Protein 3REF (pdb70)

Radius of gyration: 22.04 Å; Cα contacts (8 Å, |Δi|>4): 721; chains: 2; bounding box: 49×45×65 Å

InterPro domains:
  IPR001806 Small GTPase [PF00071] (22-181)
  IPR001806 Small GTPase [PS51421] (16-214)
  IPR001806 Small GTPase [SM00174] (23-186)
  IPR003578 Small GTPase Rho [PTHR24072] (20-213)
  IPR005225 Small GTP-binding domain [TIGR00231] (19-178)
  IPR027417 P-loop containing nucleoside triphosphate hydrolase [G3DSA:3.40.50.300] (12-214)
  IPR027417 P-loop containing nucleoside triphosphate hydrolase [SSF52540] (20-182)

Solvent-accessible surface area: 17654 Å² total; per-residue (Å²): 63,60,124,63,130,70,62,57,0,0,18,0,0,0,0,0,25,40,88,0,18,14,12,26,0,0,27,3,20,35,136,39,90,28,63,133,81,184,32,88,88,54,51,159,69,62,66,38,77,10,171,37,99,156,72,64,6,11,0,37,0,64,7,5,6,4,60,124,129,78,49,214,106,8,16,143,23,3,68,103,7,22,0,0,0,0,0,0,1,0,63,59,73,90,0,19,74,37,0,49,96,53,1,34,57,24,4,126,141,115,21,97,126,12,99,20,0,0,0,0,2,66,0,21,84,11,118,59,86,62,96,16,0,63,119,132,52,0,64,79,13,14,151,153,39,58,14,48,19,20,6,27,0,0,11,46,0,56,25,19,16,90,96,0,0,51,72,0,1,49,27,42,24,82,86,164,131,115,126,254,81,127,123,63,136,66,68,72,0,2,29,0,0,0,0,3,25,62,89,2,18,14,16,34,0,0,4,2,20,28,128,43,103,41,64,149,68,193,71,43,53,24,51,149,76,47,69,40,74,14,168,60,95,157,69,63,0,14,0,54,0,65,6,5,12,44,123,106,96,61,49,198,90,16,41,136,14,2,62,122,5,32,0,0,0,0,0,0,1,0,69,68,77,92,1,21,75,38,0,50,104,86,6,30,56,28,5,124,139,104,20,102,123,11,92,19,0,0,0,0,3,67,0,25,81,12,105,72,88,79,91,21,0,62,99,141,53,0,63,86,15,15,146,165,42,60,14,60,23,16,3,22,0,0,11,66,0,50,21,21,14,86,74,0,0,50,75,0,0,58,32,45,64

Structure (mmCIF, N/CA/C/O backbone):
data_3REF
#
_entry.id   3REF
#
_cell.length_a   50.300
_cell.length_b   54.476
_cell.length_c   132.285
_cell.angle_alpha   90.00
_cell.angle_beta   90.00
_cell.angle_gamma   90.00
#
_symmetry.space_group_name_H-M   'P 21 21 21'
#
loop_
_entity.id
_entity.type
_entity.pdbx_description
1 polymer 'Rho-like small GTPase'
2 non-polymer "GUANOSINE-5'-DIPHOSPHATE"
3 non-polymer 'MAGNESIUM ION'
4 non-polymer 'SULFATE ION'
5 water water
#
loop_
_atom_site.group_PDB
_atom_site.id
_atom_site.type_symbol
_atom_site.label_atom_id
_atom_site.label_alt_id
_atom_site.label_comp_id
_atom_site.label_asym_id
_atom_site.label_entity_id
_atom_site.label_seq_id
_atom_site.pdbx_PDB_ins_code
_atom_site.Cartn_x
_atom_site.Cartn_y
_atom_site.Cartn_z
_atom_site.occupancy
_atom_site.B_iso_or_equiv
_atom_site.auth_seq_id
_atom_site.auth_comp_id
_atom_site.auth_asym_id
_atom_site.auth_atom_id
_atom_site.pdbx_PDB_model_num
ATOM 1 N N . GLY A 1 15 ? 3.092 8.496 -40.076 1.00 69.81 12 GLY B N 1
ATOM 2 C CA . GLY A 1 15 ? 3.538 7.122 -40.242 1.00 74.45 12 GLY B CA 1
ATOM 3 C C . GLY A 1 15 ? 3.165 6.547 -41.596 1.00 79.44 12 GLY B C 1
ATOM 4 O O . GLY A 1 15 ? 3.854 6.791 -42.591 1.00 83.18 12 GLY B O 1
ATOM 5 N N . LYS A 1 16 ? 2.076 5.780 -41.632 1.00 74.47 13 LYS B N 1
ATOM 6 C CA . LYS A 1 16 ? 1.580 5.171 -42.871 1.00 72.18 13 LYS B CA 1
ATOM 7 C C . LYS A 1 16 ? 0.269 4.405 -42.634 1.00 66.19 13 LYS B C 1
ATOM 8 O O . LYS A 1 16 ? -0.084 4.098 -41.494 1.00 57.27 13 LYS B O 1
ATOM 14 N N . ILE A 1 17 ? -0.453 4.114 -43.712 1.00 69.76 14 ILE B N 1
ATOM 15 C CA . ILE A 1 17 ? -1.718 3.383 -43.622 1.00 72.58 14 ILE B CA 1
ATOM 16 C C . ILE A 1 17 ? -1.631 2.086 -44.419 1.00 73.27 14 ILE B C 1
ATOM 17 O O . ILE A 1 17 ? -1.231 2.087 -45.579 1.00 72.74 14 ILE B O 1
ATOM 22 N N . GLU A 1 18 ? -2.007 0.980 -43.792 1.00 73.65 15 GLU B N 1
ATOM 23 C CA . GLU A 1 18 ? -1.891 -0.323 -44.428 1.00 71.17 15 GLU B CA 1
ATOM 24 C C . GLU A 1 18 ? -3.166 -1.127 -44.218 1.00 76.12 15 GLU B C 1
ATOM 25 O O . GLU A 1 18 ? -3.586 -1.359 -43.084 1.00 70.18 15 GLU B O 1
ATOM 31 N N . ASN A 1 19 ? -3.771 -1.555 -45.320 1.00 89.49 16 ASN B N 1
ATOM 32 C CA . ASN A 1 19 ? -5.145 -2.039 -45.288 1.00 99.92 16 ASN B CA 1
ATOM 33 C C . ASN A 1 19 ? -6.035 -0.894 -44.820 1.00 96.76 16 ASN B C 1
ATOM 34 O O . ASN A 1 19 ? -6.226 0.097 -45.530 1.00 94.22 16 ASN B O 1
ATOM 39 N N . GLY A 1 20 ? -6.565 -1.032 -43.610 1.00 93.97 17 GLY B N 1
ATOM 40 C CA . GLY A 1 20 ? -7.304 0.042 -42.980 1.00 92.82 17 GLY B CA 1
ATOM 41 C C . GLY A 1 20 ? -6.624 0.464 -41.692 1.00 86.83 17 GLY B C 1
ATOM 42 O O . GLY A 1 20 ? -7.134 1.313 -40.958 1.00 86.45 17 GLY B O 1
ATOM 43 N N . LYS A 1 21 ? -5.459 -0.122 -41.422 1.00 74.29 18 LYS B N 1
ATOM 44 C CA . LYS A 1 21 ? -4.782 0.089 -40.149 1.00 64.43 18 LYS B CA 1
ATOM 45 C C . LYS A 1 21 ? -3.623 1.094 -40.217 1.00 53.89 18 LYS B C 1
ATOM 46 O O . LYS A 1 21 ? -2.903 1.189 -41.214 1.00 46.38 18 LYS B O 1
ATOM 52 N N . LYS A 1 22 ? -3.459 1.848 -39.136 1.00 45.60 19 LYS B N 1
ATOM 53 C CA . LYS A 1 22 ? -2.294 2.694 -38.960 1.00 41.05 19 LYS B CA 1
ATOM 54 C C . LYS A 1 22 ? -1.076 1.783 -38.790 1.00 39.01 19 LYS B C 1
ATOM 55 O O . LYS A 1 22 ? -1.150 0.782 -38.081 1.00 37.07 19 LYS B O 1
ATOM 61 N N . ALA A 1 23 ? 0.028 2.120 -39.455 1.00 34.69 20 ALA B N 1
ATOM 62 C CA . ALA A 1 23 ? 1.212 1.260 -39.485 1.00 28.67 20 ALA B CA 1
ATOM 63 C C . ALA A 1 23 ? 2.468 2.101 -39.260 1.00 27.92 20 ALA B C 1
ATOM 64 O O . ALA A 1 23 ? 2.493 3.289 -39.590 1.00 31.55 20 ALA B O 1
ATOM 66 N N . LEU A 1 24 ? 3.510 1.492 -38.711 1.00 29.00 21 LEU B N 1
ATOM 67 C CA . LEU A 1 24 ? 4.790 2.185 -38.576 1.00 24.34 21 LEU B CA 1
ATOM 68 C C . LEU A 1 24 ? 5.945 1.184 -38.572 1.00 26.55 21 LEU B C 1
ATOM 69 O O . LEU A 1 24 ? 5.771 0.034 -38.168 1.00 28.12 21 LEU B O 1
ATOM 74 N N . LYS A 1 25 ? 7.106 1.633 -39.043 1.00 21.45 22 LYS B N 1
ATOM 75 C CA . LYS A 1 25 ? 8.316 0.820 -39.064 1.00 18.27 22 LYS B CA 1
ATOM 76 C C . LYS A 1 25 ? 9.216 1.220 -37.921 1.00 22.02 22 LYS B C 1
ATOM 77 O O . LYS A 1 25 ? 9.563 2.398 -37.763 1.00 22.85 22 LYS B O 1
ATOM 83 N N . ILE A 1 26 ? 9.607 0.225 -37.133 1.00 20.62 23 ILE B N 1
ATOM 84 C CA . ILE A 1 26 ? 10.440 0.421 -35.961 1.00 17.08 23 ILE B CA 1
ATOM 85 C C . ILE A 1 26 ? 11.688 -0.434 -36.101 1.00 20.38 23 ILE B C 1
ATOM 86 O O . ILE A 1 26 ? 11.602 -1.658 -36.311 1.00 17.41 23 ILE B O 1
ATOM 91 N N . VAL A 1 27 ? 12.840 0.211 -36.001 1.00 16.11 24 VAL B N 1
ATOM 92 C CA . VAL A 1 27 ? 14.111 -0.489 -36.141 1.00 15.49 24 VAL B CA 1
ATOM 93 C C . VAL A 1 27 ? 14.805 -0.497 -34.797 1.00 20.85 24 VAL B C 1
ATOM 94 O O . VAL A 1 27 ? 14.747 0.484 -34.060 1.00 20.17 24 VAL B O 1
ATOM 98 N N . VAL A 1 28 ? 15.466 -1.601 -34.465 1.00 18.35 25 VAL B N 1
ATOM 99 C CA . VAL A 1 28 ? 16.073 -1.742 -33.145 1.00 15.02 25 VAL B CA 1
ATOM 100 C C . VAL A 1 28 ? 17.579 -1.789 -33.357 1.00 14.43 25 VAL B C 1
ATOM 101 O O . VAL A 1 28 ? 18.043 -2.639 -34.096 1.00 15.52 25 VAL B O 1
ATOM 105 N N . VAL A 1 29 ? 18.325 -0.881 -32.724 1.00 14.64 26 VAL B N 1
ATOM 106 C CA . VAL A 1 29 ? 19.790 -0.841 -32.844 1.00 12.40 26 VAL B CA 1
ATOM 107 C C . VAL A 1 29 ? 20.492 -0.762 -31.484 1.00 16.75 26 VAL B C 1
ATOM 108 O O . VAL A 1 29 ? 19.862 -0.487 -30.448 1.00 18.50 26 VAL B O 1
ATOM 112 N N . GLY A 1 30 ? 21.795 -1.005 -31.500 1.00 15.01 27 GLY B N 1
ATOM 113 C CA . GLY A 1 30 ? 22.601 -1.029 -30.288 1.00 13.96 27 GLY B CA 1
ATOM 114 C C . GLY A 1 30 ? 23.636 -2.148 -30.352 1.00 15.16 27 GLY B C 1
ATOM 115 O O . GLY A 1 30 ? 23.576 -2.993 -31.246 1.00 15.39 27 GLY B O 1
ATOM 116 N N . ASP A 1 31 ? 24.569 -2.146 -29.401 1.00 13.76 28 ASP B N 1
ATOM 117 C CA . ASP A 1 31 ? 25.712 -3.065 -29.398 1.00 12.88 28 ASP B CA 1
ATOM 118 C C . ASP A 1 31 ? 25.220 -4.508 -29.392 1.00 19.39 28 ASP B C 1
ATOM 119 O O . ASP A 1 31 ? 24.115 -4.783 -28.948 1.00 15.15 28 ASP B O 1
ATOM 124 N N . GLY A 1 32 ? 26.058 -5.435 -29.841 1.00 19.01 29 GLY B N 1
ATOM 125 C CA . GLY A 1 32 ? 25.728 -6.843 -29.718 1.00 22.78 29 GLY B CA 1
ATOM 126 C C . GLY A 1 32 ? 25.537 -7.224 -28.258 1.00 21.28 29 GLY B C 1
ATOM 127 O O . GLY A 1 32 ? 26.186 -6.690 -27.353 1.00 18.61 29 GLY B O 1
ATOM 128 N N . ALA A 1 33 ? 24.614 -8.136 -28.026 1.00 18.35 30 ALA B N 1
ATOM 129 C CA . ALA A 1 33 ? 24.382 -8.695 -26.699 1.00 17.44 30 ALA B CA 1
ATOM 130 C C . ALA A 1 33 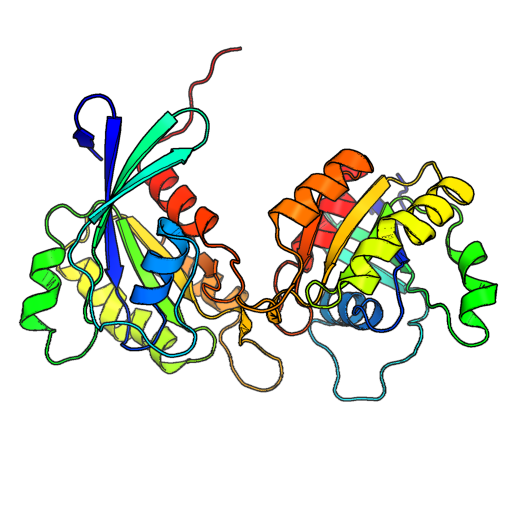? 23.678 -7.764 -25.704 1.00 20.16 30 ALA B C 1
ATOM 131 O O . ALA A 1 33 ? 23.663 -8.060 -24.504 1.00 20.41 30 ALA B O 1
ATOM 133 N N . VAL A 1 34 ? 23.101 -6.654 -26.166 1.00 15.98 31 VAL B N 1
ATOM 134 C CA . VAL A 1 34 ? 22.358 -5.789 -25.223 1.00 15.41 31 VAL B CA 1
ATOM 135 C C . VAL A 1 34 ? 20.923 -6.268 -25.010 1.00 15.23 31 VAL B C 1
ATOM 136 O O . VAL A 1 34 ? 20.272 -5.896 -24.018 1.00 18.09 31 VAL B O 1
ATOM 140 N N . GLY A 1 35 ? 20.433 -7.092 -25.929 1.00 15.44 32 GLY B N 1
ATOM 141 C CA . GLY A 1 35 ? 19.137 -7.747 -25.760 1.00 16.06 32 GLY B CA 1
ATOM 142 C C . GLY A 1 35 ? 18.090 -7.360 -26.809 1.00 17.19 32 GLY B C 1
ATOM 143 O O . GLY A 1 35 ? 16.883 -7.490 -26.555 1.00 15.12 32 GLY B O 1
ATOM 144 N N . LYS A 1 36 ? 18.549 -6.901 -27.981 1.00 16.41 33 LYS B N 1
ATOM 145 C CA . LYS A 1 36 ? 17.647 -6.434 -29.060 1.00 16.94 33 LYS B CA 1
ATOM 146 C C . LYS A 1 36 ? 16.746 -7.551 -29.573 1.00 19.94 33 LYS B C 1
ATOM 147 O O . LYS A 1 36 ? 15.530 -7.383 -29.703 1.00 14.69 33 LYS B O 1
ATOM 153 N N . THR A 1 37 ? 17.340 -8.706 -29.860 1.00 15.40 34 THR B N 1
ATOM 154 C CA . THR A 1 37 ? 16.546 -9.801 -30.400 1.00 14.71 34 THR B CA 1
ATOM 155 C C . THR A 1 37 ? 15.547 -10.288 -29.352 1.00 19.86 34 THR B C 1
ATOM 156 O O . THR A 1 37 ? 14.393 -10.550 -29.671 1.00 16.36 34 THR B O 1
ATOM 160 N N . CYS A 1 38 ? 15.982 -10.385 -28.098 1.00 13.15 35 CYS B N 1
ATOM 161 C CA . CYS A 1 38 ? 15.067 -10.832 -27.045 1.00 13.75 35 CYS B CA 1
ATOM 162 C C . CYS A 1 38 ? 13.923 -9.842 -26.792 1.00 15.79 35 CYS B C 1
ATOM 163 O O . CYS A 1 38 ? 12.805 -10.253 -26.473 1.00 17.57 35 CYS B O 1
ATOM 166 N N . LEU A 1 39 ? 14.207 -8.546 -26.918 1.00 15.55 36 LEU B N 1
ATOM 167 C CA . LEU A 1 39 ? 13.166 -7.533 -26.765 1.00 16.54 36 LEU B CA 1
ATOM 168 C C . LEU A 1 39 ? 12.056 -7.808 -27.771 1.00 19.39 36 LEU B C 1
ATOM 169 O O . LEU A 1 39 ? 10.889 -7.787 -27.422 1.00 16.92 36 LEU B O 1
ATOM 174 N N . LEU A 1 40 ? 12.425 -8.069 -29.021 1.00 17.71 37 LEU B N 1
ATOM 175 C CA . LEU A 1 40 ? 11.419 -8.273 -30.068 1.00 18.43 37 LEU B CA 1
ATOM 176 C C . LEU A 1 40 ? 10.668 -9.577 -29.843 1.00 17.66 37 LEU B C 1
ATOM 177 O O . LEU A 1 40 ? 9.444 -9.653 -30.028 1.00 18.24 37 LEU B O 1
ATOM 182 N N . LEU A 1 41 ? 11.404 -10.614 -29.462 1.00 21.41 38 LEU B N 1
ATOM 183 C CA . LEU A 1 41 ? 10.774 -11.924 -29.209 1.00 22.44 38 LEU B CA 1
ATOM 184 C C . LEU A 1 41 ? 9.839 -11.888 -27.991 1.00 20.19 38 LEU B C 1
ATOM 185 O O . LEU A 1 41 ? 8.695 -12.375 -28.056 1.00 21.55 38 LEU B O 1
ATOM 190 N N . ALA A 1 42 ? 10.302 -11.288 -26.885 1.00 15.28 39 ALA B N 1
ATOM 191 C CA . ALA A 1 42 ? 9.478 -11.243 -25.672 1.00 19.38 39 ALA B CA 1
ATOM 192 C C . ALA A 1 42 ? 8.224 -10.410 -25.905 1.00 25.06 39 ALA B C 1
ATOM 193 O O . ALA A 1 42 ? 7.129 -10.776 -25.464 1.00 24.16 39 ALA B O 1
ATOM 195 N N . PHE A 1 43 ? 8.383 -9.288 -26.595 1.00 21.34 40 PHE B N 1
ATOM 196 C CA . PHE A 1 43 ? 7.247 -8.410 -26.852 1.00 23.96 40 PHE B CA 1
ATOM 197 C C . PHE A 1 43 ? 6.204 -9.074 -27.730 1.00 26.51 40 PHE B C 1
ATOM 198 O O . PHE A 1 43 ? 4.995 -9.021 -27.454 1.00 31.01 40 PHE B O 1
ATOM 206 N N . SER A 1 44 ? 6.667 -9.703 -28.800 1.00 25.47 41 SER B N 1
ATOM 207 C CA . SER A 1 44 ? 5.753 -10.161 -29.827 1.00 29.83 41 SER B CA 1
ATOM 208 C C . SER A 1 44 ? 5.188 -11.516 -29.481 1.00 35.93 41 SER B C 1
ATOM 209 O O . SER A 1 44 ? 4.004 -11.765 -29.681 1.00 37.66 41 SER B O 1
ATOM 212 N N . LYS A 1 45 ? 6.029 -12.379 -28.931 1.00 37.15 42 LYS B N 1
ATOM 213 C CA . LYS A 1 45 ? 5.674 -13.784 -28.714 1.00 42.09 42 LYS B CA 1
ATOM 214 C C . LYS A 1 45 ? 5.503 -14.162 -27.223 1.00 41.01 42 LYS B C 1
ATOM 215 O O . LYS A 1 45 ? 4.884 -15.179 -26.893 1.00 40.05 42 LYS B O 1
ATOM 221 N N . GLY A 1 46 ? 6.045 -13.336 -26.330 1.00 37.21 43 GLY B N 1
ATOM 222 C CA . GLY A 1 46 ? 5.774 -13.452 -24.906 1.00 39.96 43 GLY B CA 1
ATOM 223 C C . GLY A 1 46 ? 6.564 -14.489 -24.123 1.00 50.41 43 GLY B C 1
ATOM 224 O O . GLY A 1 46 ? 6.169 -14.871 -23.015 1.00 57.90 43 GLY B O 1
ATOM 225 N N . GLU A 1 47 ? 7.674 -14.948 -24.687 1.00 46.18 44 GLU B N 1
ATOM 226 C CA . GLU A 1 47 ? 8.524 -15.926 -24.022 1.00 54.61 44 GLU B CA 1
ATOM 227 C C . GLU A 1 47 ? 9.874 -15.930 -24.719 1.00 51.96 44 GLU B C 1
ATOM 228 O O . GLU A 1 47 ? 9.948 -15.646 -25.914 1.00 50.01 44 GLU B O 1
ATOM 234 N N . ILE A 1 48 ? 10.938 -16.245 -23.986 1.00 45.53 45 ILE B N 1
ATOM 235 C CA . ILE A 1 48 ? 12.255 -16.365 -24.614 1.00 48.86 45 ILE B CA 1
ATOM 236 C C . ILE A 1 48 ? 12.996 -17.624 -24.150 1.00 48.75 45 ILE B C 1
ATOM 237 O O . ILE A 1 48 ? 12.772 -18.098 -23.034 1.00 43.57 45 ILE B O 1
ATOM 242 N N . PRO A 1 49 ? 13.887 -18.172 -25.005 1.00 53.48 46 PRO B N 1
ATOM 243 C CA . PRO A 1 49 ? 14.626 -19.385 -24.621 1.00 55.46 46 PRO B CA 1
ATOM 244 C C . PRO A 1 49 ? 15.604 -19.064 -23.520 1.00 57.25 46 PRO B C 1
ATOM 245 O O . PRO A 1 49 ? 16.168 -17.962 -23.484 1.00 45.18 46 PRO B O 1
ATOM 249 N N . THR A 1 50 ? 15.820 -20.034 -22.646 1.00 66.59 47 THR B N 1
ATOM 250 C CA . THR A 1 50 ? 16.592 -19.819 -21.430 1.00 68.51 47 THR B CA 1
ATOM 251 C C . THR A 1 50 ? 17.998 -19.245 -21.673 1.00 60.80 47 THR B C 1
ATOM 252 O O . THR A 1 50 ? 18.502 -18.464 -20.848 1.00 61.36 47 THR B O 1
ATOM 256 N N . ALA A 1 51 ? 18.623 -19.597 -22.800 1.00 35.23 48 ALA B N 1
ATOM 257 C CA . ALA A 1 51 ? 20.027 -19.246 -22.963 1.00 28.59 48 ALA B CA 1
ATOM 258 C C . ALA A 1 51 ? 20.270 -18.167 -23.996 1.00 26.28 48 ALA B C 1
ATOM 259 O O . ALA A 1 51 ? 20.616 -17.048 -23.640 1.00 26.41 48 ALA B O 1
ATOM 261 N N . TYR A 1 52 ? 20.081 -18.494 -25.270 1.00 21.07 49 TYR B N 1
ATOM 262 C CA . TYR A 1 52 ? 20.451 -17.577 -26.353 1.00 23.40 49 TYR B CA 1
ATOM 263 C C . TYR A 1 52 ? 19.436 -17.628 -27.501 1.00 24.30 49 TYR B C 1
ATOM 264 O O . TYR A 1 52 ? 18.639 -18.560 -27.586 1.00 20.38 49 TYR B O 1
ATOM 273 N N . VAL A 1 53 ? 19.494 -16.636 -28.385 1.00 20.59 50 VAL B N 1
ATOM 274 C CA . VAL A 1 53 ? 18.627 -16.605 -29.569 1.00 21.16 50 VAL B CA 1
ATOM 275 C C . VAL A 1 53 ? 19.442 -16.370 -30.841 1.00 22.98 50 VAL B C 1
ATOM 276 O O . VAL A 1 53 ? 20.630 -16.002 -30.770 1.00 20.24 50 VAL B O 1
ATOM 280 N N . PRO A 1 54 ? 18.818 -16.568 -32.023 1.00 23.11 51 PRO B N 1
ATOM 281 C CA . PRO A 1 54 ? 19.555 -16.237 -33.246 1.00 26.25 51 PRO B CA 1
ATOM 282 C C . PRO A 1 54 ? 20.063 -14.798 -33.238 1.00 23.03 51 PRO B C 1
ATOM 283 O O . PRO A 1 54 ? 19.526 -13.939 -32.539 1.00 22.23 51 PRO B O 1
ATOM 287 N N . THR A 1 55 ? 21.092 -14.530 -34.028 1.00 19.08 52 THR B N 1
ATOM 288 C CA . THR A 1 55 ? 21.661 -13.193 -34.081 1.00 21.74 52 THR B CA 1
ATOM 289 C C . THR A 1 55 ? 20.678 -12.108 -34.538 1.00 24.41 52 THR B C 1
ATOM 290 O O . THR A 1 55 ? 20.547 -11.092 -33.900 1.00 18.59 52 THR B O 1
ATOM 294 N N . VAL A 1 56 ? 19.984 -12.311 -35.649 1.00 20.54 53 VAL B N 1
ATOM 295 C CA . VAL A 1 56 ? 19.077 -11.257 -36.127 1.00 23.20 53 VAL B CA 1
ATOM 296 C C . VAL A 1 56 ? 17.840 -11.850 -36.792 1.00 23.74 53 VAL B C 1
ATOM 297 O O . VAL A 1 56 ? 17.960 -12.765 -37.594 1.00 28.51 53 VAL B O 1
ATOM 301 N N . PHE A 1 57 ? 16.657 -11.365 -36.426 1.00 19.09 54 PHE B N 1
ATOM 302 C CA . PHE A 1 57 ? 15.432 -11.825 -37.072 1.00 25.87 54 PHE B CA 1
ATOM 303 C C . PHE A 1 57 ? 15.186 -11.027 -38.357 1.00 23.03 54 PHE B C 1
ATOM 304 O O . PHE A 1 57 ? 15.555 -9.851 -38.443 1.00 19.31 54 PHE B O 1
ATOM 312 N N . GLU A 1 58 ? 14.538 -11.648 -39.339 1.00 25.64 55 GLU B N 1
ATOM 313 C CA . GLU A 1 58 ? 14.011 -10.907 -40.490 1.00 25.05 55 GLU B CA 1
ATOM 314 C C . GLU A 1 58 ? 12.931 -9.986 -39.985 1.00 22.98 55 GLU B C 1
ATOM 315 O O . GLU A 1 58 ? 12.246 -10.309 -38.996 1.00 23.37 55 GLU B O 1
ATOM 321 N N . ASN A 1 59 ? 12.739 -8.857 -40.655 1.00 24.56 56 ASN B N 1
ATOM 322 C CA . ASN A 1 59 ? 11.643 -7.977 -40.273 1.00 22.54 56 ASN B CA 1
ATOM 323 C C . ASN A 1 59 ? 10.319 -8.736 -40.317 1.00 24.47 56 ASN B C 1
ATOM 324 O O . ASN A 1 59 ? 10.109 -9.599 -41.174 1.00 23.61 56 ASN B O 1
ATOM 329 N N . PHE A 1 60 ? 9.436 -8.428 -39.374 1.00 22.87 57 PHE B N 1
ATOM 330 C CA . PHE A 1 60 ? 8.140 -9.092 -39.309 1.00 30.72 57 PHE B CA 1
ATOM 331 C C . PHE A 1 60 ? 7.088 -8.114 -38.800 1.00 32.20 57 PHE B C 1
ATOM 332 O O . PHE A 1 60 ? 7.412 -7.075 -38.213 1.00 26.96 57 PHE B O 1
ATOM 340 N N . SER A 1 61 ? 5.829 -8.448 -39.034 1.00 26.38 58 SER B N 1
ATOM 341 C CA . SER A 1 61 ? 4.716 -7.607 -38.609 1.00 33.07 58 SER B CA 1
ATOM 342 C C . SER A 1 61 ? 4.085 -8.101 -37.321 1.00 36.94 58 SER B C 1
ATOM 343 O O . SER A 1 61 ? 3.911 -9.307 -37.118 1.00 36.79 58 SER B O 1
ATOM 346 N N . HIS A 1 62 ? 3.705 -7.150 -36.478 1.00 30.83 59 HIS B N 1
ATOM 347 C CA . HIS A 1 62 ? 3.009 -7.442 -35.241 1.00 30.98 59 HIS B CA 1
ATOM 348 C C . HIS A 1 62 ? 1.830 -6.485 -35.069 1.00 32.77 59 HIS B C 1
ATOM 349 O O . HIS A 1 62 ? 2.016 -5.269 -35.076 1.00 31.97 59 HIS B O 1
ATOM 356 N N . VAL A 1 63 ? 0.625 -7.036 -34.924 1.00 30.82 60 VAL B N 1
ATOM 357 C CA . VAL A 1 63 ? -0.573 -6.229 -34.718 1.00 36.20 60 VAL B CA 1
ATOM 358 C C . VAL A 1 63 ? -0.719 -5.930 -33.237 1.00 41.52 60 VAL B C 1
ATOM 359 O O . VAL A 1 63 ? -0.840 -6.841 -32.416 1.00 39.80 60 VAL B O 1
ATOM 363 N N . MET A 1 64 ? -0.703 -4.651 -32.890 1.00 37.21 61 MET B N 1
ATOM 364 C CA . MET A 1 64 ? -0.820 -4.258 -31.497 1.00 38.44 61 MET B CA 1
ATOM 365 C C . MET A 1 64 ? -2.164 -3.592 -31.241 1.00 39.20 61 MET B C 1
ATOM 366 O O . MET A 1 64 ? -2.532 -2.663 -31.945 1.00 39.69 61 MET B O 1
ATOM 371 N N . LYS A 1 65 ? -2.915 -4.109 -30.270 1.00 40.82 62 LYS B N 1
ATOM 372 C CA . LYS A 1 65 ? -4.175 -3.486 -29.858 1.00 47.22 62 LYS B CA 1
ATOM 373 C C . LYS A 1 65 ? -3.837 -2.508 -28.758 1.00 44.00 62 LYS B C 1
ATOM 374 O O . LYS A 1 65 ? -3.303 -2.893 -27.711 1.00 43.39 62 LYS B O 1
ATOM 380 N N . TYR A 1 66 ? -4.116 -1.236 -29.005 1.00 42.02 63 TYR B N 1
ATOM 381 C CA . TYR A 1 66 ? -3.665 -0.186 -28.103 1.00 41.07 63 TYR B CA 1
ATOM 382 C C . TYR A 1 66 ? -4.649 0.978 -28.089 1.00 47.50 63 TYR B C 1
ATOM 383 O O . TYR A 1 66 ? -5.078 1.466 -29.142 1.00 43.10 63 TYR B O 1
ATOM 392 N N . LYS A 1 67 ? -5.005 1.412 -26.882 1.00 50.86 64 LYS B N 1
ATOM 393 C CA . LYS A 1 67 ? -6.053 2.398 -26.725 1.00 57.55 64 LYS B CA 1
ATOM 394 C C . LYS A 1 67 ? -7.305 1.773 -27.327 1.00 62.31 64 LYS B C 1
ATOM 395 O O . LYS A 1 67 ? -7.809 0.775 -26.799 1.00 72.70 64 LYS B O 1
ATOM 401 N N . ASN A 1 68 ? -7.809 2.302 -28.432 1.00 51.75 65 ASN B N 1
ATOM 402 C CA . ASN A 1 68 ? -8.976 1.652 -29.011 1.00 66.85 65 ASN B CA 1
ATOM 403 C C . ASN A 1 68 ? -8.798 1.375 -30.479 1.00 68.50 65 ASN B C 1
ATOM 404 O O . ASN A 1 68 ? -9.726 1.536 -31.269 1.00 69.73 65 ASN B O 1
ATOM 409 N N . GLU A 1 69 ? -7.600 0.931 -30.834 1.00 62.03 66 GLU B N 1
ATOM 410 C CA . GLU A 1 69 ? -7.224 0.847 -32.230 1.00 63.13 66 GLU B CA 1
ATOM 411 C C . GLU A 1 69 ? -6.166 -0.230 -32.462 1.00 55.67 66 GLU B C 1
ATOM 412 O O . GLU A 1 69 ? -5.432 -0.604 -31.549 1.00 52.99 66 GLU B O 1
ATOM 418 N N . GLU A 1 70 ? -6.104 -0.735 -33.687 1.00 52.09 67 GLU B N 1
ATOM 419 C CA . GLU A 1 70 ? -5.086 -1.704 -34.048 1.00 48.59 67 GLU B CA 1
ATOM 420 C C . GLU A 1 70 ? -3.999 -1.026 -34.856 1.00 40.24 67 GLU B C 1
ATOM 421 O O . GLU A 1 70 ? -4.283 -0.324 -35.824 1.00 49.40 67 GLU B O 1
ATOM 427 N N . PHE A 1 71 ? -2.756 -1.234 -34.442 1.00 35.79 68 PHE B N 1
ATOM 428 C CA . PHE A 1 71 ? -1.598 -0.695 -35.153 1.00 37.99 68 PHE B CA 1
ATOM 429 C C . PHE A 1 71 ? -0.779 -1.842 -35.726 1.00 36.87 68 PHE B C 1
ATOM 430 O O . PHE A 1 71 ? -0.541 -2.834 -35.051 1.00 36.79 68 PHE B O 1
ATOM 438 N N . ILE A 1 72 ? -0.359 -1.712 -36.979 1.00 33.41 69 ILE B N 1
ATOM 439 C CA . ILE A 1 72 ? 0.561 -2.679 -37.547 1.00 32.96 69 ILE B CA 1
ATOM 440 C C . ILE A 1 72 ? 1.982 -2.183 -37.318 1.00 27.90 69 ILE B C 1
ATOM 441 O O . ILE A 1 72 ? 2.382 -1.157 -37.860 1.00 27.46 69 ILE B O 1
ATOM 446 N N . LEU A 1 73 ? 2.736 -2.900 -36.491 1.00 27.31 70 LEU B N 1
ATOM 447 C CA . LEU A 1 73 ? 4.134 -2.573 -36.248 1.00 27.81 70 LEU B CA 1
ATOM 448 C C . LEU A 1 73 ? 5.044 -3.438 -37.127 1.00 31.98 70 LEU B C 1
ATOM 449 O O . LEU A 1 73 ? 5.011 -4.673 -37.062 1.00 28.58 70 LEU B O 1
ATOM 454 N N . HIS A 1 74 ? 5.858 -2.800 -37.956 1.00 24.17 71 HIS B N 1
ATOM 455 C CA . HIS A 1 74 ? 6.827 -3.552 -38.737 1.00 21.01 71 HIS B CA 1
ATOM 456 C C . HIS A 1 74 ? 8.153 -3.486 -37.995 1.00 23.57 71 HIS B C 1
ATOM 457 O O . HIS A 1 74 ? 8.744 -2.412 -37.887 1.00 20.51 71 HIS B O 1
ATOM 464 N N . LEU A 1 75 ? 8.598 -4.628 -37.469 1.00 20.58 72 LEU B N 1
ATOM 465 C CA . LEU A 1 75 ? 9.694 -4.646 -36.496 1.00 17.73 72 LEU B CA 1
ATOM 466 C C . LEU A 1 75 ? 10.931 -5.188 -37.153 1.00 15.19 72 LEU B C 1
ATOM 467 O O . LEU A 1 75 ? 10.946 -6.333 -37.642 1.00 17.96 72 LEU B O 1
ATOM 472 N N . TRP A 1 76 ? 11.978 -4.364 -37.156 1.00 15.11 73 TRP B N 1
ATOM 473 C CA . TRP A 1 76 ? 13.240 -4.716 -37.796 1.00 16.95 73 TRP B CA 1
ATOM 474 C C . TRP A 1 76 ? 14.383 -4.877 -36.799 1.00 17.43 73 TRP B C 1
ATOM 475 O O . TRP A 1 76 ? 14.918 -3.882 -36.306 1.00 18.07 73 TRP B O 1
ATOM 486 N N . ASP A 1 77 ? 14.784 -6.118 -36.549 1.00 17.74 74 ASP B N 1
ATOM 487 C CA . ASP A 1 77 ? 15.986 -6.419 -35.780 1.00 18.68 74 ASP B CA 1
ATOM 488 C C . ASP A 1 77 ? 17.218 -5.976 -36.597 1.00 18.51 74 ASP B C 1
ATOM 489 O O . ASP A 1 77 ? 17.131 -5.853 -37.812 1.00 17.93 74 ASP B O 1
ATOM 494 N N . THR A 1 78 ? 18.347 -5.720 -35.940 1.00 15.46 75 THR B N 1
ATOM 495 C CA . THR A 1 78 ? 19.618 -5.449 -36.638 1.00 19.92 75 THR B CA 1
ATOM 496 C C . THR A 1 78 ? 20.799 -6.146 -35.955 1.00 18.44 75 THR B C 1
ATOM 497 O O . THR A 1 78 ? 20.712 -6.547 -34.794 1.00 20.06 75 THR B O 1
ATOM 501 N N . ALA A 1 79 ? 21.891 -6.294 -36.694 1.00 15.06 76 ALA B N 1
ATOM 502 C CA . ALA A 1 79 ? 23.129 -6.823 -36.121 1.00 24.57 76 ALA B CA 1
ATOM 503 C C . ALA A 1 79 ? 24.017 -5.617 -35.879 1.00 20.29 76 ALA B C 1
ATOM 504 O O . ALA A 1 79 ? 24.356 -4.909 -36.815 1.00 18.73 76 ALA B O 1
ATOM 506 N N . GLY A 1 80 ? 24.349 -5.387 -34.619 1.00 21.58 77 GLY B N 1
ATOM 507 C CA . GLY A 1 80 ? 25.084 -4.206 -34.192 1.00 18.67 77 GLY B CA 1
ATOM 508 C C . GLY A 1 80 ? 26.592 -4.339 -34.310 1.00 23.72 77 GLY B C 1
ATOM 509 O O . GLY A 1 80 ? 27.304 -3.360 -34.145 1.00 25.11 77 GLY B O 1
ATOM 510 N N . GLN A 1 81 ? 27.078 -5.544 -34.602 1.00 22.64 78 GLN B N 1
ATOM 511 C CA . GLN A 1 81 ? 28.518 -5.772 -34.653 1.00 30.05 78 GLN B CA 1
ATOM 512 C C . GLN A 1 81 ? 29.150 -5.073 -35.845 1.00 24.49 78 GLN B C 1
ATOM 513 O O . GLN A 1 81 ? 28.510 -4.841 -36.860 1.00 18.96 78 GLN B O 1
ATOM 519 N N . GLU A 1 82 ? 30.426 -4.755 -35.697 1.00 20.20 79 GLU B N 1
ATOM 520 C CA . GLU A 1 82 ? 31.194 -4.024 -36.685 1.00 21.84 79 GLU B CA 1
ATOM 521 C C . GLU A 1 82 ? 31.158 -4.642 -38.092 1.00 26.70 79 GLU B C 1
ATOM 522 O O . GLU A 1 82 ? 31.207 -3.906 -39.091 1.00 22.14 79 GLU B O 1
ATOM 528 N N . GLU A 1 83 ? 31.083 -5.977 -38.168 1.00 22.06 80 GLU B N 1
ATOM 529 C CA . GLU A 1 83 ? 31.029 -6.679 -39.458 1.00 25.60 80 GLU B CA 1
ATOM 530 C C . GLU A 1 83 ? 29.809 -6.285 -40.285 1.00 25.20 80 GLU B C 1
ATOM 531 O O . GLU A 1 83 ? 29.784 -6.506 -41.492 1.00 26.79 80 GLU B O 1
ATOM 537 N N . TYR A 1 84 ? 28.775 -5.762 -39.628 1.00 18.92 81 TYR B N 1
ATOM 538 C CA . TYR A 1 84 ? 27.575 -5.342 -40.348 1.00 20.95 81 TYR B CA 1
ATOM 539 C C . TYR A 1 84 ? 27.491 -3.841 -40.570 1.00 22.61 81 TYR B C 1
ATOM 540 O O . TYR A 1 84 ? 26.442 -3.343 -40.985 1.00 22.13 81 TYR B O 1
ATOM 549 N N . ASP A 1 85 ? 28.572 -3.118 -40.292 1.00 20.21 82 ASP B N 1
ATOM 550 C CA . ASP A 1 85 ? 28.511 -1.653 -40.351 1.00 19.21 82 ASP B CA 1
ATOM 551 C C . ASP A 1 85 ? 28.099 -1.140 -41.726 1.00 25.44 82 ASP B C 1
ATOM 552 O O . ASP A 1 85 ? 27.547 -0.041 -41.842 1.00 24.88 82 ASP B O 1
ATOM 557 N N . ARG A 1 86 ? 28.399 -1.916 -42.768 1.00 20.81 83 ARG B N 1
ATOM 558 C CA . ARG A 1 86 ? 28.087 -1.492 -44.136 1.00 24.66 83 ARG B CA 1
ATOM 559 C C . ARG A 1 86 ? 26.789 -2.119 -44.670 1.00 22.31 83 ARG B C 1
ATOM 560 O O . ARG A 1 86 ? 26.338 -1.796 -45.763 1.00 27.73 83 ARG B O 1
ATOM 568 N N . LEU A 1 87 ? 26.213 -3.031 -43.901 1.00 23.55 84 LEU B N 1
ATOM 569 C CA . LEU A 1 87 ? 24.984 -3.727 -44.303 1.00 26.75 84 LEU B CA 1
ATOM 570 C C . LEU A 1 87 ? 23.768 -3.231 -43.529 1.00 25.62 84 LEU B C 1
ATOM 571 O O . LEU A 1 87 ? 22.701 -3.001 -44.082 1.00 19.89 84 LEU B O 1
ATOM 576 N N . ARG A 1 88 ? 23.944 -3.097 -42.226 1.00 18.73 85 ARG B N 1
ATOM 577 C CA . ARG A 1 88 ? 22.851 -2.736 -41.326 1.00 20.47 85 ARG B CA 1
ATOM 578 C C . ARG A 1 88 ? 22.055 -1.494 -41.745 1.00 20.43 85 ARG B C 1
ATOM 579 O O . ARG A 1 88 ? 20.833 -1.497 -41.682 1.00 22.27 85 ARG B O 1
ATOM 587 N N . PRO A 1 89 ? 22.743 -0.424 -42.192 1.00 19.22 86 PRO B N 1
ATOM 588 C CA . PRO A 1 89 ? 22.004 0.813 -42.473 1.00 18.16 86 PRO B CA 1
ATOM 589 C C . PRO A 1 89 ? 20.987 0.702 -43.606 1.00 24.86 86 PRO B C 1
ATOM 590 O O . PRO A 1 89 ? 20.055 1.483 -43.662 1.00 21.88 86 PRO B O 1
ATOM 594 N N . LEU A 1 90 ? 21.139 -0.275 -44.483 1.00 23.79 87 LEU B N 1
ATOM 595 C CA . LEU A 1 90 ? 20.130 -0.478 -45.506 1.00 25.50 87 LEU B CA 1
ATOM 596 C C . LEU A 1 90 ? 18.757 -0.779 -44.891 1.00 26.85 87 LEU B C 1
ATOM 597 O O . LEU A 1 90 ? 17.727 -0.531 -45.517 1.00 32.50 87 LEU B O 1
ATOM 602 N N . SER A 1 91 ? 18.742 -1.295 -43.664 1.00 19.08 88 SER B N 1
ATOM 603 C CA . SER A 1 91 ? 17.489 -1.527 -42.951 1.00 23.60 88 SER B CA 1
ATOM 604 C C . SER A 1 91 ? 16.790 -0.239 -42.527 1.00 23.19 88 SER B C 1
ATOM 605 O O . SER A 1 91 ? 15.636 -0.282 -42.105 1.00 19.21 88 SER B O 1
ATOM 608 N N . TYR A 1 92 ? 17.475 0.893 -42.602 1.00 19.89 89 TYR B N 1
ATOM 609 C CA . TYR A 1 92 ? 16.911 2.139 -42.057 1.00 21.79 89 TYR B CA 1
ATOM 610 C C . TYR A 1 92 ? 15.898 2.868 -42.955 1.00 22.23 89 TYR B C 1
ATOM 611 O O . TYR A 1 92 ? 15.192 3.745 -42.488 1.00 24.77 89 TYR B O 1
ATOM 620 N N . ALA A 1 93 ? 15.881 2.565 -44.248 1.00 19.65 90 ALA B N 1
ATOM 621 C CA . ALA A 1 93 ? 15.010 3.307 -45.165 1.00 24.34 90 ALA B CA 1
ATOM 622 C C . ALA A 1 93 ? 13.572 3.323 -44.671 1.00 28.56 90 ALA B C 1
ATOM 623 O O . ALA A 1 93 ? 13.034 2.282 -44.283 1.00 24.20 90 ALA B O 1
ATOM 625 N N . ASP A 1 94 ? 12.961 4.509 -44.657 1.00 26.68 91 ASP B N 1
ATOM 626 C CA . ASP A 1 94 ? 11.546 4.635 -44.313 1.00 27.36 91 ASP B CA 1
ATOM 627 C C . ASP A 1 94 ? 11.204 4.328 -42.847 1.00 27.54 91 ASP B C 1
ATOM 628 O O . ASP A 1 94 ? 10.056 4.029 -42.543 1.00 25.93 91 ASP B O 1
ATOM 633 N N . SER A 1 95 ? 12.189 4.363 -41.951 1.00 22.51 92 SER B N 1
ATOM 634 C CA . SER A 1 95 ? 11.933 4.091 -40.526 1.00 21.33 92 SER B CA 1
ATOM 635 C C . SER A 1 95 ? 11.175 5.247 -39.863 1.00 27.20 92 SER B C 1
ATOM 636 O O . SER A 1 95 ? 11.546 6.405 -40.022 1.00 22.62 92 SER B O 1
ATOM 639 N N . ASP A 1 96 ? 10.138 4.928 -39.096 1.00 19.74 93 ASP B N 1
ATOM 640 C CA . ASP A 1 96 ? 9.419 5.935 -38.327 1.00 22.14 93 ASP B CA 1
ATOM 641 C C . ASP A 1 96 ? 10.006 6.144 -36.946 1.00 18.95 93 ASP B C 1
ATOM 642 O O . ASP A 1 96 ? 10.020 7.264 -36.423 1.00 20.86 93 ASP B O 1
ATOM 647 N N . VAL A 1 97 ? 10.507 5.062 -36.365 1.00 20.33 94 VAL B N 1
ATOM 648 C CA . VAL A 1 97 ? 11.054 5.085 -35.008 1.00 21.03 94 VAL B CA 1
ATOM 649 C C . VAL A 1 97 ? 12.275 4.192 -34.955 1.00 14.54 94 VAL B C 1
ATOM 650 O O . VAL A 1 97 ? 12.294 3.107 -35.574 1.00 16.60 94 VAL B O 1
ATOM 654 N N . VAL A 1 98 ? 13.306 4.638 -34.239 1.00 14.58 95 VAL B N 1
ATOM 655 C CA . VAL A 1 98 ? 14.451 3.772 -33.987 1.00 16.64 95 VAL B CA 1
ATOM 656 C C . VAL A 1 98 ? 14.596 3.667 -32.481 1.00 16.66 95 VAL B C 1
ATOM 657 O O . VAL A 1 98 ? 14.540 4.676 -31.800 1.00 18.13 95 VAL B O 1
ATOM 661 N N . LEU A 1 99 ? 14.748 2.447 -31.972 1.00 17.20 96 LEU B N 1
ATOM 662 C CA . LEU A 1 99 ? 15.008 2.221 -30.554 1.00 14.65 96 LEU B CA 1
ATOM 663 C C . LEU A 1 99 ? 16.511 2.151 -30.410 1.00 19.00 96 LEU B C 1
ATOM 664 O O . LEU A 1 99 ? 17.137 1.238 -30.982 1.00 15.91 96 LEU B O 1
ATOM 669 N N . LEU A 1 100 ? 17.082 3.108 -29.671 1.00 14.99 97 LEU B N 1
ATOM 670 C CA . LEU A 1 100 ? 18.510 3.098 -29.343 1.00 17.44 97 LEU B CA 1
ATOM 671 C C . LEU A 1 100 ? 18.680 2.284 -28.062 1.00 16.95 97 LEU B C 1
ATOM 672 O O . LEU A 1 100 ? 18.333 2.760 -26.979 1.00 17.80 97 LEU B O 1
ATOM 677 N N . CYS A 1 101 ? 19.187 1.059 -28.193 1.00 15.40 98 CYS B N 1
ATOM 678 C CA . CYS A 1 101 ? 19.213 0.102 -27.080 1.00 13.24 98 CYS B CA 1
ATOM 679 C C . CYS A 1 101 ? 20.589 -0.041 -26.468 1.00 14.99 98 CYS B C 1
ATOM 680 O O . CYS A 1 101 ? 21.574 -0.149 -27.196 1.00 15.26 98 CYS B O 1
ATOM 683 N N . PHE A 1 102 ? 20.647 -0.055 -25.132 1.00 15.69 99 PHE B N 1
ATOM 684 C CA . PHE A 1 102 ? 21.854 -0.452 -24.389 1.00 16.31 99 PHE B CA 1
ATOM 685 C C . PHE A 1 102 ? 21.408 -1.359 -23.226 1.00 18.18 99 PHE B C 1
ATOM 686 O O . PHE A 1 102 ? 20.217 -1.419 -22.931 1.00 16.96 99 PHE B O 1
ATOM 694 N N . ALA A 1 103 ? 22.344 -2.053 -22.584 1.00 14.93 100 ALA B N 1
ATOM 695 C CA . ALA A 1 103 ? 22.005 -2.857 -21.406 1.00 14.95 100 ALA B CA 1
ATOM 696 C C . ALA A 1 103 ? 22.478 -2.111 -20.172 1.00 15.87 100 ALA B C 1
ATOM 697 O O . ALA A 1 103 ? 23.616 -1.628 -20.138 1.00 15.73 100 ALA B O 1
ATOM 699 N N . VAL A 1 104 ? 21.602 -1.980 -19.177 1.00 18.77 101 VAL B N 1
ATOM 700 C CA . VAL A 1 104 ? 21.912 -1.117 -18.040 1.00 22.68 101 VAL B CA 1
ATOM 701 C C . VAL A 1 104 ? 23.104 -1.658 -17.252 1.00 24.96 101 VAL B C 1
ATOM 702 O O . VAL A 1 104 ? 23.750 -0.914 -16.513 1.00 20.26 101 VAL B O 1
ATOM 706 N N . ASN A 1 105 ? 23.398 -2.950 -17.388 1.00 22.67 102 ASN B N 1
ATOM 707 C CA . ASN A 1 105 ? 24.568 -3.506 -16.697 1.00 20.77 102 ASN B CA 1
ATOM 708 C C . ASN A 1 105 ? 25.836 -3.490 -17.530 1.00 30.16 102 ASN B C 1
ATOM 709 O O . ASN A 1 105 ? 26.806 -4.173 -17.189 1.00 23.58 102 ASN B O 1
ATOM 714 N N . ASN A 1 106 ? 25.822 -2.748 -18.637 1.00 22.46 103 ASN B N 1
ATOM 715 C CA . ASN A 1 106 ? 26.957 -2.719 -19.560 1.00 21.22 103 ASN B CA 1
ATOM 716 C C . ASN A 1 106 ? 27.231 -1.270 -19.952 1.00 24.21 103 ASN B C 1
ATOM 717 O O . ASN A 1 106 ? 26.667 -0.745 -20.912 1.00 20.40 103 ASN B O 1
ATOM 722 N N . ARG A 1 107 ? 28.082 -0.614 -19.179 1.00 21.61 104 ARG B N 1
ATOM 723 C CA . ARG A 1 107 ? 28.288 0.818 -19.360 1.00 27.21 104 ARG B CA 1
ATOM 724 C C . ARG A 1 107 ? 28.879 1.135 -20.740 1.00 26.41 104 ARG B C 1
ATOM 725 O O . ARG A 1 107 ? 28.620 2.191 -21.302 1.00 22.26 104 ARG B O 1
ATOM 733 N N . THR A 1 108 ? 29.655 0.210 -21.291 1.00 23.04 105 THR B N 1
ATOM 734 C CA . THR A 1 108 ? 30.204 0.397 -22.630 1.00 26.37 105 THR B CA 1
ATOM 735 C C . THR A 1 108 ? 29.073 0.533 -23.667 1.00 21.48 105 THR B C 1
ATOM 736 O O . THR A 1 108 ? 29.154 1.361 -24.581 1.00 17.66 105 THR B O 1
ATOM 740 N N . SER A 1 109 ? 28.027 -0.284 -23.546 1.00 16.08 106 SER B N 1
ATOM 741 C CA . SER A 1 109 ? 26.937 -0.194 -24.526 1.00 16.68 106 SER B CA 1
ATOM 742 C C . SER A 1 109 ? 26.187 1.133 -24.392 1.00 17.70 106 SER B C 1
ATOM 743 O O . SER A 1 109 ? 25.642 1.651 -25.375 1.00 16.68 106 SER B O 1
ATOM 746 N N . PHE A 1 110 ? 26.142 1.658 -23.166 1.00 18.89 107 PHE B N 1
ATOM 747 C CA . PHE A 1 110 ? 25.548 2.969 -22.881 1.00 19.95 107 PHE B CA 1
ATOM 748 C C . PHE A 1 110 ? 26.382 4.092 -23.487 1.00 24.21 107 PHE B C 1
ATOM 749 O O . PHE A 1 110 ? 25.841 4.966 -24.178 1.00 17.16 107 PHE B O 1
ATOM 757 N N . ASP A 1 111 ? 27.695 4.080 -23.250 1.00 18.29 108 ASP B N 1
ATOM 758 C CA . ASP A 1 111 ? 28.574 5.080 -23.915 1.00 21.52 108 ASP B CA 1
ATOM 759 C C . ASP A 1 111 ? 28.466 5.027 -25.441 1.00 23.76 108 ASP B C 1
ATOM 760 O O . ASP A 1 111 ? 28.539 6.069 -26.125 1.00 21.35 108 ASP B O 1
ATOM 765 N N . ASN A 1 112 ? 28.300 3.816 -25.983 1.00 20.97 109 ASN B N 1
ATOM 766 C CA . ASN A 1 112 ? 28.231 3.672 -27.437 1.00 16.98 109 ASN B CA 1
ATOM 767 C C . ASN A 1 112 ? 26.972 4.246 -28.034 1.00 19.08 109 ASN B C 1
ATOM 768 O O . ASN A 1 112 ? 26.898 4.445 -29.254 1.00 19.47 109 ASN B O 1
ATOM 773 N N . ILE A 1 113 ? 25.977 4.518 -27.198 1.00 20.18 110 ILE B N 1
ATOM 774 C CA . ILE A 1 113 ? 24.781 5.221 -27.700 1.00 18.85 110 ILE B CA 1
ATOM 775 C C . ILE A 1 113 ? 25.238 6.586 -28.215 1.00 22.94 110 ILE B C 1
ATOM 776 O O . ILE A 1 113 ? 24.855 7.021 -29.307 1.00 21.66 110 ILE B O 1
ATOM 781 N N . SER A 1 114 ? 26.059 7.264 -27.416 1.00 22.58 111 SER B N 1
ATOM 782 C CA . SER A 1 114 ? 26.539 8.613 -27.773 1.00 23.01 111 SER B CA 1
ATOM 783 C C . SER A 1 114 ? 27.618 8.593 -28.838 1.00 21.69 111 SER B C 1
ATOM 784 O O . SER A 1 114 ? 27.710 9.504 -29.656 1.00 26.87 111 SER B O 1
ATOM 787 N N . THR A 1 115 ? 28.461 7.564 -28.819 1.00 25.04 112 THR B N 1
ATOM 788 C CA . THR A 1 115 ? 29.611 7.557 -29.720 1.00 28.27 112 THR B CA 1
ATOM 789 C C . THR A 1 115 ? 29.310 6.928 -31.077 1.00 25.42 112 THR B C 1
ATOM 790 O O . THR A 1 115 ? 29.885 7.330 -32.098 1.00 26.07 112 THR B O 1
ATOM 794 N N . LYS A 1 116 ? 28.409 5.948 -31.091 1.00 19.39 113 LYS B N 1
ATOM 795 C CA . LYS A 1 116 ? 28.091 5.260 -32.335 1.00 24.00 113 LYS B CA 1
ATOM 796 C C . LYS A 1 116 ? 26.622 5.329 -32.776 1.00 21.94 113 LYS B C 1
ATOM 797 O O . LYS A 1 116 ? 26.347 5.690 -33.910 1.00 18.55 113 LYS B O 1
ATOM 803 N N . TRP A 1 117 ? 25.691 4.942 -31.913 1.00 15.72 114 TRP B N 1
ATOM 804 C CA . TRP A 1 117 ? 24.335 4.665 -32.381 1.00 17.33 114 TRP B CA 1
ATOM 805 C C . TRP A 1 117 ? 23.548 5.906 -32.727 1.00 20.46 114 TRP B C 1
ATOM 806 O O . TRP A 1 117 ? 22.949 5.987 -33.792 1.00 18.42 114 TRP B O 1
ATOM 817 N N . GLU A 1 118 ? 23.555 6.879 -31.835 1.00 18.28 115 GLU B N 1
ATOM 818 C CA . GLU A 1 118 ? 22.880 8.128 -32.145 1.00 19.94 115 GLU B CA 1
ATOM 819 C C . GLU A 1 118 ? 23.538 8.795 -33.364 1.00 18.04 115 GLU B C 1
ATOM 820 O O . GLU A 1 118 ? 22.850 9.201 -34.304 1.00 20.13 115 GLU B O 1
ATOM 826 N N . PRO A 1 119 ? 24.877 8.874 -33.385 1.00 18.24 116 PRO B N 1
ATOM 827 C CA . PRO A 1 119 ? 25.463 9.454 -34.610 1.00 17.74 116 PRO B CA 1
ATOM 828 C C . PRO A 1 119 ? 25.118 8.684 -35.889 1.00 17.49 116 PRO B C 1
ATOM 829 O O . PRO A 1 119 ? 24.902 9.305 -36.928 1.00 19.51 116 PRO B O 1
ATOM 833 N N . GLU A 1 120 ? 25.034 7.355 -35.821 1.00 17.62 117 GLU B N 1
ATOM 834 C CA . GLU A 1 120 ? 24.698 6.588 -37.009 1.00 15.94 117 GLU B CA 1
ATOM 835 C C . GLU A 1 120 ? 23.271 6.854 -37.480 1.00 18.20 117 GLU B C 1
ATOM 836 O O . GLU A 1 120 ? 23.022 7.012 -38.681 1.00 22.02 117 GLU B O 1
ATOM 842 N N . ILE A 1 121 ? 22.332 6.918 -36.546 1.00 20.02 118 ILE B N 1
ATOM 843 C CA . ILE A 1 121 ? 20.929 7.171 -36.882 1.00 18.45 118 ILE B CA 1
ATOM 844 C C . ILE A 1 121 ? 20.743 8.598 -37.408 1.00 20.24 118 ILE B C 1
ATOM 845 O O . ILE A 1 121 ? 20.076 8.825 -38.432 1.00 21.06 118 ILE B O 1
ATOM 850 N N . LYS A 1 122 ? 21.376 9.559 -36.748 1.00 19.90 119 LYS B N 1
ATOM 851 C CA . LYS A 1 122 ? 21.295 10.947 -37.214 1.00 20.63 119 LYS B CA 1
ATOM 852 C C . LYS A 1 122 ? 21.898 11.066 -38.613 1.00 23.56 119 LYS B C 1
ATOM 853 O O . LYS A 1 122 ? 21.461 11.874 -39.424 1.00 26.85 119 LYS B O 1
ATOM 859 N N . HIS A 1 123 ? 22.903 10.256 -38.899 1.00 21.15 120 HIS B N 1
ATOM 860 C CA . HIS A 1 123 ? 23.494 10.305 -40.230 1.00 22.01 120 HIS B CA 1
ATOM 861 C C . HIS A 1 123 ? 22.570 9.733 -41.306 1.00 22.63 120 HIS B C 1
ATOM 862 O O . HIS A 1 123 ? 22.289 10.397 -42.296 1.00 23.79 120 HIS B O 1
ATOM 869 N N . TYR A 1 124 ? 22.117 8.497 -41.110 1.00 19.04 121 TYR B N 1
ATOM 870 C CA . TYR A 1 124 ? 21.343 7.789 -42.134 1.00 19.07 121 TYR B CA 1
ATOM 871 C C . TYR A 1 124 ? 19.840 8.081 -42.178 1.00 24.68 121 TYR B C 1
ATOM 872 O O . TYR A 1 124 ? 19.249 8.020 -43.240 1.00 27.51 121 TYR B O 1
ATOM 881 N N . ILE A 1 125 ? 19.215 8.373 -41.037 1.00 20.22 122 ILE B N 1
ATOM 882 C CA . ILE A 1 125 ? 17.748 8.437 -40.998 1.00 20.68 122 ILE B CA 1
ATOM 883 C C . ILE A 1 125 ? 17.294 9.462 -39.944 1.00 22.64 122 ILE B C 1
ATOM 884 O O . ILE A 1 125 ? 16.593 9.150 -38.985 1.00 22.75 122 ILE B O 1
ATOM 889 N N . ASP A 1 126 ? 17.712 10.702 -40.135 1.00 23.29 123 ASP B N 1
ATOM 890 C CA . ASP A 1 126 ? 17.459 11.760 -39.138 1.00 35.77 123 ASP B CA 1
ATOM 891 C C . ASP A 1 126 ? 15.974 12.115 -38.979 1.00 35.02 123 ASP B C 1
ATOM 892 O O . ASP A 1 126 ? 15.597 12.806 -38.036 1.00 32.83 123 ASP B O 1
ATOM 897 N N . THR A 1 127 ? 15.136 11.622 -39.890 1.00 26.64 124 THR B N 1
ATOM 898 C CA . THR A 1 127 ? 13.698 11.898 -39.839 1.00 27.56 124 THR B CA 1
ATOM 899 C C . THR A 1 127 ? 12.957 10.945 -38.892 1.00 24.72 124 THR B C 1
ATOM 900 O O . THR A 1 127 ? 11.806 11.184 -38.546 1.00 27.60 124 THR B O 1
ATOM 904 N N . ALA A 1 128 ? 13.614 9.861 -38.486 1.00 20.05 125 ALA B N 1
ATOM 905 C CA . ALA A 1 128 ? 13.030 8.947 -37.515 1.00 23.76 125 ALA B CA 1
ATOM 906 C C . ALA A 1 128 ? 12.996 9.580 -36.122 1.00 25.72 125 ALA B C 1
ATOM 907 O O . ALA A 1 128 ? 13.898 10.329 -35.748 1.00 26.08 125 ALA B O 1
ATOM 909 N N . LYS A 1 129 ? 11.955 9.293 -35.351 1.00 20.20 126 LYS B N 1
ATOM 910 C CA . LYS A 1 129 ? 11.989 9.644 -33.943 1.00 20.66 126 LYS B CA 1
ATOM 911 C C . LYS A 1 129 ? 12.814 8.574 -33.225 1.00 22.17 126 LYS B C 1
ATOM 912 O O . LYS A 1 129 ? 12.894 7.429 -33.683 1.00 23.07 126 LYS B O 1
ATOM 918 N N . THR A 1 130 ? 13.431 8.937 -32.109 1.00 21.64 127 THR B N 1
ATOM 919 C CA . THR A 1 130 ? 14.235 7.963 -31.371 1.00 23.56 127 THR B CA 1
ATOM 920 C C . THR A 1 130 ? 13.680 7.738 -29.964 1.00 22.12 127 THR B C 1
ATOM 921 O O . THR A 1 130 ? 13.135 8.646 -29.335 1.00 24.33 127 THR B O 1
ATOM 925 N N . VAL A 1 131 ? 13.790 6.496 -29.505 1.00 18.84 128 VAL B N 1
ATOM 926 C CA . VAL A 1 131 ? 13.414 6.127 -28.157 1.00 18.86 128 VAL B CA 1
ATOM 927 C C . VAL A 1 131 ? 14.643 5.466 -27.552 1.00 19.95 128 VAL B C 1
ATOM 928 O O . VAL A 1 131 ? 15.229 4.575 -28.167 1.00 15.56 128 VAL B O 1
ATOM 932 N N . LEU A 1 132 ? 15.063 5.942 -26.382 1.00 18.58 129 LEU B N 1
ATOM 933 C CA . LEU A 1 132 ? 16.193 5.347 -25.682 1.00 22.50 129 LEU B CA 1
ATOM 934 C C . LEU A 1 132 ? 15.693 4.214 -24.786 1.00 18.62 129 LEU B C 1
ATOM 935 O O . LEU A 1 132 ? 14.805 4.409 -23.967 1.00 20.65 129 LEU B O 1
ATOM 940 N N . VAL A 1 133 ? 16.255 3.027 -24.948 1.00 17.70 130 VAL B N 1
ATOM 941 C CA . VAL A 1 133 ? 15.763 1.866 -24.212 1.00 16.36 130 VAL B CA 1
ATOM 942 C C . VAL A 1 133 ? 16.886 1.229 -23.380 1.00 18.69 130 VAL B C 1
ATOM 943 O O . VAL A 1 133 ? 17.923 0.822 -23.913 1.00 15.65 130 VAL B O 1
ATOM 947 N N . GLY A 1 134 ? 16.691 1.182 -22.068 1.00 16.47 131 GLY B N 1
ATOM 948 C CA . GLY A 1 134 ? 17.656 0.540 -21.195 1.00 16.41 131 GLY B CA 1
ATOM 949 C C . GLY A 1 134 ? 17.175 -0.883 -20.936 1.00 21.44 131 GLY B C 1
ATOM 950 O O . GLY A 1 134 ? 16.186 -1.095 -20.216 1.00 20.93 131 GLY B O 1
ATOM 951 N N . LEU A 1 135 ? 17.877 -1.860 -21.507 1.00 19.32 132 LEU B N 1
ATOM 952 C CA . LEU A 1 135 ? 17.476 -3.268 -21.404 1.00 15.76 132 LEU B CA 1
ATOM 953 C C . LEU A 1 135 ? 18.146 -4.011 -20.234 1.00 15.73 132 LEU B C 1
ATOM 954 O O . LEU A 1 135 ? 19.083 -3.508 -19.610 1.00 15.44 132 LEU B O 1
ATOM 959 N N . LYS A 1 136 ? 17.695 -5.243 -20.008 1.00 14.26 133 LYS B N 1
ATOM 960 C CA . LYS A 1 136 ? 18.187 -6.106 -18.905 1.00 16.41 133 LYS B CA 1
ATOM 961 C C . LYS A 1 136 ? 18.084 -5.416 -17.544 1.00 18.28 133 LYS B C 1
ATOM 962 O O . LYS A 1 136 ? 18.955 -5.565 -16.681 1.00 17.80 133 LYS B O 1
ATOM 968 N N . VAL A 1 137 ? 17.026 -4.643 -17.330 1.00 17.64 134 VAL B N 1
ATOM 969 C CA . VAL A 1 137 ? 16.979 -3.890 -16.097 1.00 17.32 134 VAL B CA 1
ATOM 970 C C . VAL A 1 137 ? 16.883 -4.830 -14.870 1.00 18.62 134 VAL B C 1
ATOM 971 O O . VAL A 1 137 ? 17.248 -4.452 -13.756 1.00 17.23 134 VAL B O 1
ATOM 975 N N . ASP A 1 138 ? 16.441 -6.071 -15.086 1.00 17.33 135 ASP B N 1
ATOM 976 C CA . ASP A 1 138 ? 16.411 -7.064 -13.993 1.00 17.86 135 ASP B CA 1
ATOM 977 C C . ASP A 1 138 ? 17.815 -7.338 -13.416 1.00 25.21 135 ASP B C 1
ATOM 978 O O . ASP A 1 138 ? 17.950 -7.852 -12.299 1.00 20.17 135 ASP B O 1
ATOM 983 N N . LEU A 1 139 ? 18.858 -7.007 -14.173 1.00 22.25 136 LEU B N 1
ATOM 984 C CA . LEU A 1 139 ? 20.228 -7.271 -13.709 1.00 21.85 136 LEU B CA 1
ATOM 985 C C . LEU A 1 139 ? 20.859 -6.151 -12.891 1.00 22.70 136 LEU B C 1
ATOM 986 O O . LEU A 1 139 ? 21.940 -6.328 -12.318 1.00 24.40 136 LEU B O 1
ATOM 991 N N . ARG A 1 140 ? 20.215 -4.991 -12.834 1.00 23.45 137 ARG B N 1
ATOM 992 C CA . ARG A 1 140 ? 20.831 -3.857 -12.153 1.00 19.13 137 ARG B CA 1
ATOM 993 C C . ARG A 1 140 ? 20.892 -4.131 -10.647 1.00 24.77 137 ARG B C 1
ATOM 994 O O . ARG A 1 140 ? 19.989 -4.728 -10.074 1.00 21.03 137 ARG B O 1
ATOM 1002 N N . LYS A 1 141 ? 21.962 -3.693 -10.012 1.00 23.75 138 LYS B N 1
ATOM 1003 C CA . LYS A 1 141 ? 22.109 -3.899 -8.578 1.00 25.43 138 LYS B CA 1
ATOM 1004 C C . LYS A 1 141 ? 23.081 -2.838 -8.041 1.00 45.81 138 LYS B C 1
ATOM 1005 O O . LYS A 1 141 ? 23.875 -2.278 -8.796 1.00 44.08 138 LYS B O 1
ATOM 1011 N N . ASP A 1 142 ? 23.012 -2.569 -6.744 1.00 46.93 139 ASP B N 1
ATOM 1012 C CA . ASP A 1 142 ? 23.885 -1.584 -6.104 1.00 53.09 139 ASP B CA 1
ATOM 1013 C C . ASP A 1 142 ? 25.362 -2.016 -6.105 1.00 54.11 139 ASP B C 1
ATOM 1014 O O . ASP A 1 142 ? 25.674 -3.207 -6.146 1.00 40.26 139 ASP B O 1
ATOM 1019 N N . GLY A 1 143 ? 26.273 -1.050 -6.053 1.00 62.41 140 GLY B N 1
ATOM 1020 C CA . GLY A 1 143 ? 27.660 -1.374 -5.766 1.00 67.51 140 GLY B CA 1
ATOM 1021 C C . GLY A 1 143 ? 28.490 -1.779 -6.961 1.00 69.23 140 GLY B C 1
ATOM 1022 O O . GLY A 1 143 ? 29.656 -2.134 -6.839 1.00 67.85 140 GLY B O 1
ATOM 1023 N N . SER A 1 144 ? 27.880 -1.761 -8.130 1.00 73.01 141 SER B N 1
ATOM 1024 C CA . SER A 1 144 ? 28.660 -1.666 -9.349 1.00 75.22 141 SER B CA 1
ATOM 1025 C C . SER A 1 144 ? 28.306 -0.307 -9.932 1.00 73.34 141 SER B C 1
ATOM 1026 O O . SER A 1 144 ? 27.749 0.547 -9.226 1.00 79.80 141 SER B O 1
ATOM 1029 N N . ASP A 1 145 ? 28.632 -0.080 -11.195 1.00 58.71 142 ASP B N 1
ATOM 1030 C CA . ASP A 1 145 ? 28.271 1.189 -11.805 1.00 49.92 142 ASP B CA 1
ATOM 1031 C C . ASP A 1 145 ? 27.354 0.917 -12.985 1.00 41.36 142 ASP B C 1
ATOM 1032 O O . ASP A 1 145 ? 27.594 1.378 -14.110 1.00 38.36 142 ASP B O 1
ATOM 1037 N N . ASP A 1 146 ? 26.311 0.135 -12.724 1.00 33.77 143 ASP B N 1
ATOM 1038 C CA . ASP A 1 146 ? 25.242 -0.025 -13.702 1.00 30.91 143 ASP B CA 1
ATOM 1039 C C . ASP A 1 146 ? 24.677 1.351 -13.999 1.00 27.04 143 ASP B C 1
ATOM 1040 O O . ASP A 1 146 ? 24.763 2.261 -13.164 1.00 24.61 143 ASP B O 1
ATOM 1045 N N . VAL A 1 147 ? 24.083 1.503 -15.177 1.00 22.52 144 VAL B N 1
ATOM 1046 C CA . VAL A 1 147 ? 23.517 2.780 -15.584 1.00 22.11 144 VAL B CA 1
ATOM 1047 C C . VAL A 1 147 ? 22.214 3.000 -14.821 1.00 24.23 144 VAL B C 1
ATOM 1048 O O . VAL A 1 147 ? 21.376 2.085 -14.737 1.00 22.65 144 VAL B O 1
ATOM 1052 N N . THR A 1 148 ? 22.029 4.192 -14.269 1.00 23.14 145 THR B N 1
ATOM 1053 C CA . THR A 1 148 ? 20.857 4.449 -13.434 1.00 26.49 145 THR B CA 1
ATOM 1054 C C . THR A 1 148 ? 19.745 5.058 -14.257 1.00 25.62 145 THR B C 1
ATOM 1055 O O . THR A 1 148 ? 19.988 5.586 -15.348 1.00 23.80 145 THR B O 1
ATOM 1059 N N . LYS A 1 149 ? 18.523 5.017 -13.733 1.00 28.29 146 LYS B N 1
ATOM 1060 C CA . LYS A 1 149 ? 17.411 5.662 -14.432 1.00 33.32 146 LYS B CA 1
ATOM 1061 C C . LYS A 1 149 ? 17.715 7.141 -14.685 1.00 32.69 146 LYS B C 1
ATOM 1062 O O . LYS A 1 149 ? 17.416 7.680 -15.749 1.00 28.48 146 LYS B O 1
ATOM 1068 N N . GLN A 1 150 ? 18.315 7.798 -13.699 1.00 32.13 147 GLN B N 1
ATOM 1069 C CA . GLN A 1 150 ? 18.636 9.210 -13.837 1.00 32.46 147 GLN B CA 1
ATOM 1070 C C . GLN A 1 150 ? 19.497 9.472 -15.071 1.00 35.17 147 GLN B C 1
ATOM 1071 O O . GLN A 1 150 ? 19.254 10.419 -15.818 1.00 32.39 147 GLN B O 1
ATOM 1077 N N . GLU A 1 151 ? 20.515 8.639 -15.261 1.00 26.63 148 GLU B N 1
ATOM 1078 C CA . GLU A 1 151 ? 21.446 8.798 -16.359 1.00 30.18 148 GLU B CA 1
ATOM 1079 C C . GLU A 1 151 ? 20.758 8.601 -17.703 1.00 27.77 148 GLU B C 1
ATOM 1080 O O . GLU A 1 151 ? 21.073 9.290 -18.683 1.00 27.00 148 GLU B O 1
ATOM 1086 N N . GLY A 1 152 ? 19.837 7.641 -17.756 1.00 26.96 149 GLY B N 1
ATOM 1087 C CA . GLY A 1 152 ? 19.098 7.386 -18.980 1.00 22.47 149 GLY B CA 1
ATOM 1088 C C . GLY A 1 152 ? 18.225 8.582 -19.320 1.00 24.53 149 GLY B C 1
ATOM 1089 O O . GLY A 1 152 ? 18.175 9.033 -20.469 1.00 24.66 149 GLY B O 1
ATOM 1090 N N . ASP A 1 153 ? 17.512 9.080 -18.317 1.00 27.57 150 ASP B N 1
ATOM 1091 C CA . ASP A 1 153 ? 16.717 10.300 -18.472 1.00 24.93 150 ASP B CA 1
ATOM 1092 C C . ASP A 1 153 ? 17.552 11.487 -18.969 1.00 29.07 150 ASP B C 1
ATOM 1093 O O . ASP A 1 153 ? 17.107 12.246 -19.837 1.00 29.55 150 ASP B O 1
ATOM 1098 N N . ASP A 1 154 ? 18.744 11.664 -18.404 1.00 29.04 151 ASP B N 1
ATOM 1099 C CA . ASP A 1 154 ? 19.608 12.789 -18.790 1.00 31.12 151 ASP B CA 1
ATOM 1100 C C . ASP A 1 154 ? 20.107 12.647 -20.228 1.00 28.41 151 ASP B C 1
ATOM 1101 O O . ASP A 1 154 ? 20.152 13.625 -20.971 1.00 29.63 151 ASP B O 1
ATOM 1106 N N . LEU A 1 155 ? 20.487 11.428 -20.622 1.00 22.80 152 LEU B N 1
ATOM 1107 C CA . LEU A 1 155 ? 20.941 11.183 -21.995 1.00 22.04 152 LEU B CA 1
ATOM 1108 C C . LEU A 1 155 ? 19.797 11.392 -22.989 1.00 25.39 152 LEU B C 1
ATOM 1109 O O . LEU A 1 155 ? 19.986 11.968 -24.061 1.00 30.19 152 LEU B O 1
ATOM 1114 N N . CYS A 1 156 ? 18.606 10.932 -22.626 1.00 22.89 153 CYS B N 1
ATOM 1115 C CA . CYS A 1 156 ? 17.443 11.047 -23.499 1.00 25.34 153 CYS B CA 1
ATOM 1116 C C . CYS A 1 156 ? 17.199 12.517 -23.798 1.00 26.12 153 CYS B C 1
ATOM 1117 O O . CYS A 1 156 ? 16.944 12.905 -24.942 1.00 28.82 153 CYS B O 1
ATOM 1120 N N . GLN A 1 157 ? 17.318 13.334 -22.761 1.00 24.63 154 GLN B N 1
ATOM 1121 C CA . GLN A 1 157 ? 17.126 14.770 -22.893 1.00 29.42 154 GLN B CA 1
ATOM 1122 C C . GLN A 1 157 ? 18.171 15.403 -23.826 1.00 32.89 154 GLN B C 1
ATOM 1123 O O . GLN A 1 157 ? 17.814 16.178 -24.716 1.00 27.70 154 GLN B O 1
ATOM 1129 N N . LYS A 1 158 ? 19.445 15.058 -23.643 1.00 27.81 155 LYS B N 1
ATOM 1130 C CA . LYS A 1 158 ? 20.513 15.621 -24.492 1.00 28.67 155 LYS B CA 1
ATOM 1131 C C . LYS A 1 158 ? 20.423 15.217 -25.965 1.00 29.19 155 LYS B C 1
ATOM 1132 O O . LYS A 1 158 ? 20.770 16.000 -26.846 1.00 31.78 155 LYS B O 1
ATOM 1138 N N . LEU A 1 159 ? 19.983 13.989 -26.223 1.00 25.49 156 LEU B N 1
ATOM 1139 C CA . LEU A 1 159 ? 19.913 13.441 -27.583 1.00 24.29 156 LEU B CA 1
ATOM 1140 C C . LEU A 1 159 ? 18.607 13.779 -28.294 1.00 29.33 156 LEU B C 1
ATOM 1141 O O . LEU A 1 159 ? 18.477 13.591 -29.504 1.00 30.17 156 LEU B O 1
ATOM 1146 N N . GLY A 1 160 ? 17.634 14.268 -27.541 1.00 27.26 157 GLY B N 1
ATOM 1147 C CA . GLY A 1 160 ? 16.352 14.628 -28.116 1.00 30.46 157 GLY B CA 1
ATOM 1148 C C . GLY A 1 160 ? 15.501 13.393 -28.414 1.00 26.51 157 GLY B C 1
ATOM 1149 O O . GLY A 1 160 ? 14.717 13.403 -29.357 1.00 28.15 157 GLY B O 1
ATOM 1150 N N . CYS A 1 161 ? 15.655 12.331 -27.628 1.00 24.62 158 CYS B N 1
ATOM 1151 C CA . CYS A 1 161 ? 14.753 11.174 -27.734 1.00 21.17 158 CYS B CA 1
ATOM 1152 C C . CYS A 1 161 ? 13.370 11.543 -27.195 1.00 25.78 158 CYS B C 1
ATOM 1153 O O . CYS A 1 161 ? 13.232 12.448 -26.374 1.00 25.62 158 CYS B O 1
ATOM 1156 N N . VAL A 1 162 ? 12.346 10.837 -27.643 1.00 24.05 159 VAL B N 1
ATOM 1157 C CA . VAL A 1 162 ? 11.004 11.112 -27.141 1.00 30.42 159 VAL B CA 1
ATOM 1158 C C . VAL A 1 162 ? 10.811 10.612 -25.709 1.00 25.98 159 VAL B C 1
ATOM 1159 O O . VAL A 1 162 ? 9.948 11.105 -24.989 1.00 25.08 159 VAL B O 1
ATOM 1163 N N . ALA A 1 163 ? 11.642 9.659 -25.291 1.00 24.08 160 ALA B N 1
ATOM 1164 C CA . ALA A 1 163 ? 11.513 9.057 -23.968 1.00 21.56 160 ALA B CA 1
ATOM 1165 C C . ALA A 1 163 ? 12.677 8.113 -23.683 1.00 24.19 160 ALA B C 1
ATOM 1166 O O . ALA A 1 163 ? 13.350 7.644 -24.606 1.00 22.69 160 ALA B O 1
ATOM 1168 N N . TYR A 1 164 ? 12.912 7.864 -22.398 1.00 22.18 161 TYR B N 1
ATOM 1169 C CA . TYR A 1 164 ? 13.787 6.788 -21.941 1.00 22.20 161 TYR B CA 1
ATOM 1170 C C . TYR A 1 164 ? 12.926 5.757 -21.223 1.00 25.00 161 TYR B C 1
ATOM 1171 O O . TYR A 1 164 ? 12.170 6.110 -20.325 1.00 22.68 161 TYR B O 1
ATOM 1180 N N . ILE A 1 165 ? 13.035 4.496 -21.618 1.00 17.90 162 ILE B N 1
ATOM 1181 C CA . ILE A 1 165 ? 12.198 3.445 -21.055 1.00 17.69 162 ILE B CA 1
ATOM 1182 C C . ILE A 1 165 ? 13.069 2.254 -20.667 1.00 22.62 162 ILE B C 1
ATOM 1183 O O . ILE A 1 165 ? 13.845 1.760 -21.477 1.00 19.96 162 ILE B O 1
ATOM 1188 N N . GLU A 1 166 ? 12.925 1.768 -19.443 1.00 19.50 163 GLU B N 1
ATOM 1189 C CA . GLU A 1 166 ? 13.696 0.592 -19.025 1.00 19.57 163 GLU B CA 1
ATOM 1190 C C . GLU A 1 166 ? 12.850 -0.667 -19.172 1.00 19.97 163 GLU B C 1
ATOM 1191 O O . GLU A 1 166 ? 11.648 -0.629 -18.941 1.00 20.20 163 GLU B O 1
ATOM 1197 N N . ALA A 1 167 ? 13.472 -1.779 -19.551 1.00 15.64 164 ALA B N 1
ATOM 1198 C CA . ALA A 1 167 ? 12.712 -3.003 -19.785 1.00 16.17 164 ALA B CA 1
ATOM 1199 C C . ALA A 1 167 ? 13.531 -4.231 -19.461 1.00 19.54 164 ALA B C 1
ATOM 1200 O O . ALA A 1 167 ? 14.759 -4.175 -19.440 1.00 17.06 164 ALA B O 1
ATOM 1202 N N . SER A 1 168 ? 12.837 -5.340 -19.230 1.00 14.52 165 SER B N 1
ATOM 1203 C CA . SER A 1 168 ? 13.474 -6.645 -19.103 1.00 18.34 165 SER B CA 1
ATOM 1204 C C . SER A 1 168 ? 12.663 -7.669 -19.879 1.00 18.14 165 SER B C 1
ATOM 1205 O O . SER A 1 168 ? 11.496 -7.899 -19.576 1.00 18.14 165 SER B O 1
ATOM 1208 N N . SER A 1 169 ? 13.288 -8.290 -20.871 1.00 18.65 166 SER B N 1
ATOM 1209 C CA . SER A 1 169 ? 12.646 -9.344 -21.624 1.00 22.49 166 SER B CA 1
ATOM 1210 C C . SER A 1 169 ? 12.499 -10.576 -20.770 1.00 22.68 166 SER B C 1
ATOM 1211 O O . SER A 1 169 ? 11.607 -11.392 -20.986 1.00 24.55 166 SER B O 1
ATOM 1214 N N . VAL A 1 170 ? 13.389 -10.733 -19.806 1.00 18.40 167 VAL B N 1
ATOM 1215 C CA . VAL A 1 170 ? 13.368 -11.934 -18.982 1.00 16.32 167 VAL B CA 1
ATOM 1216 C C . VAL A 1 170 ? 12.253 -11.857 -17.935 1.00 22.56 167 VAL B C 1
ATOM 1217 O O . VAL A 1 170 ? 11.509 -12.816 -17.740 1.00 19.92 167 VAL B O 1
ATOM 1221 N N . ALA A 1 171 ? 12.134 -10.700 -17.282 1.00 17.49 168 ALA B N 1
ATOM 1222 C CA . ALA A 1 171 ? 11.177 -10.536 -16.186 1.00 20.04 168 ALA B CA 1
ATOM 1223 C C . ALA A 1 171 ? 9.830 -10.011 -16.677 1.00 21.46 168 ALA B C 1
ATOM 1224 O O . ALA A 1 171 ? 8.874 -9.907 -15.906 1.00 25.41 168 ALA B O 1
ATOM 1226 N N . LYS A 1 172 ? 9.768 -9.681 -17.968 1.00 17.64 169 LYS B N 1
ATOM 1227 C CA . LYS A 1 172 ? 8.581 -9.108 -18.585 1.00 23.01 169 LYS B CA 1
ATOM 1228 C C . LYS A 1 172 ? 8.197 -7.783 -17.950 1.00 24.02 169 LYS B C 1
ATOM 1229 O O . LYS A 1 172 ? 7.075 -7.615 -17.481 1.00 29.38 169 LYS B O 1
ATOM 1235 N N . ILE A 1 173 ? 9.138 -6.853 -17.942 1.00 21.41 170 ILE B N 1
ATOM 1236 C CA . ILE A 1 173 ? 8.906 -5.508 -17.440 1.00 24.56 170 ILE B CA 1
ATOM 1237 C C . ILE A 1 173 ? 9.129 -4.509 -18.569 1.00 22.40 170 ILE B C 1
ATOM 1238 O O . ILE A 1 173 ? 10.150 -4.569 -19.264 1.00 19.87 170 ILE B O 1
ATOM 1243 N N . GLY A 1 174 ? 8.177 -3.592 -18.756 1.00 21.05 171 GLY B N 1
ATOM 1244 C CA . GLY A 1 174 ? 8.385 -2.448 -19.624 1.00 20.40 171 GLY B CA 1
ATOM 1245 C C . GLY A 1 174 ? 8.228 -2.712 -21.105 1.00 25.61 171 GLY B C 1
ATOM 1246 O O . GLY A 1 174 ? 8.398 -1.799 -21.924 1.00 24.64 171 GLY B O 1
ATOM 1247 N N . LEU A 1 175 ? 7.892 -3.950 -21.456 1.00 23.78 172 LEU B N 1
ATOM 1248 C CA . LEU A 1 175 ? 7.912 -4.362 -22.856 1.00 22.89 172 LEU B CA 1
ATOM 1249 C C . LEU A 1 175 ? 6.847 -3.635 -23.670 1.00 28.97 172 LEU B C 1
ATOM 1250 O O . LEU A 1 175 ? 7.166 -3.053 -24.699 1.00 28.83 172 LEU B O 1
ATOM 1255 N N . ASN A 1 176 ? 5.591 -3.662 -23.215 1.00 23.53 173 ASN B N 1
ATOM 1256 C CA . ASN A 1 176 ? 4.524 -2.942 -23.918 1.00 26.62 173 ASN B CA 1
ATOM 1257 C C . ASN A 1 176 ? 4.766 -1.439 -23.924 1.00 23.42 173 ASN B C 1
ATOM 1258 O O . ASN A 1 176 ? 4.470 -0.757 -24.895 1.00 23.37 173 ASN B O 1
ATOM 1263 N N . GLU A 1 177 ? 5.307 -0.931 -22.828 1.00 23.23 174 GLU B N 1
ATOM 1264 C CA . GLU A 1 177 ? 5.572 0.496 -22.703 1.00 26.03 174 GLU B CA 1
ATOM 1265 C C . GLU A 1 177 ? 6.511 0.997 -23.807 1.00 22.42 174 GLU B C 1
ATOM 1266 O O . GLU A 1 177 ? 6.340 2.094 -24.330 1.00 23.59 174 GLU B O 1
ATOM 1272 N N . VAL A 1 178 ? 7.507 0.187 -24.168 1.00 19.54 175 VAL B N 1
ATOM 1273 C CA . VAL A 1 178 ? 8.443 0.565 -25.242 1.00 16.88 175 VAL B CA 1
ATOM 1274 C C . VAL A 1 178 ? 7.716 0.781 -26.558 1.00 20.32 175 VAL B C 1
ATOM 1275 O O . VAL A 1 178 ? 7.954 1.748 -27.276 1.00 21.70 175 VAL B O 1
ATOM 1279 N N . PHE A 1 179 ? 6.806 -0.127 -26.876 1.00 19.75 176 PHE B N 1
ATOM 1280 C CA . PHE A 1 179 ? 6.167 -0.087 -28.170 1.00 19.96 176 PHE B CA 1
ATOM 1281 C C . PHE A 1 179 ? 4.968 0.832 -28.202 1.00 21.17 176 PHE B C 1
ATOM 1282 O O . PHE A 1 179 ? 4.642 1.382 -29.250 1.00 22.00 176 PHE B O 1
ATOM 1290 N N . GLU A 1 180 ? 4.333 1.036 -27.048 1.00 21.60 177 GLU B N 1
ATOM 1291 C CA . GLU A 1 180 ? 3.232 2.011 -26.950 1.00 24.93 177 GLU B CA 1
ATOM 1292 C C . GLU A 1 180 ? 3.783 3.429 -27.095 1.00 25.28 177 GLU B C 1
ATOM 1293 O O . GLU A 1 180 ? 3.193 4.281 -27.767 1.00 29.53 177 GLU B O 1
ATOM 1299 N N . LYS A 1 181 ? 4.934 3.680 -26.477 1.00 28.53 178 LYS B N 1
ATOM 1300 C CA . LYS A 1 181 ? 5.548 4.988 -26.616 1.00 28.92 178 LYS B CA 1
ATOM 1301 C C . LYS A 1 181 ? 5.963 5.225 -28.066 1.00 25.63 178 LYS B C 1
ATOM 1302 O O . LYS A 1 181 ? 5.879 6.351 -28.559 1.00 26.57 178 LYS B O 1
ATOM 1308 N N . SER A 1 182 ? 6.451 4.170 -28.729 1.00 24.96 179 SER B N 1
ATOM 1309 C CA . SER A 1 182 ? 6.777 4.233 -30.164 1.00 27.86 179 SER B CA 1
ATOM 1310 C C . SER A 1 182 ? 5.557 4.602 -31.021 1.00 30.07 179 SER B C 1
ATOM 1311 O O . SER A 1 182 ? 5.631 5.439 -31.918 1.00 27.35 179 SER B O 1
ATOM 1314 N N . VAL A 1 183 ? 4.439 3.942 -30.749 1.00 28.48 180 VAL B N 1
ATOM 1315 C CA . VAL A 1 183 ? 3.191 4.268 -31.436 1.00 25.31 180 VAL B CA 1
ATOM 1316 C C . VAL A 1 183 ? 2.775 5.705 -31.129 1.00 30.03 180 VAL B C 1
ATOM 1317 O O . VAL A 1 183 ? 2.468 6.468 -32.043 1.00 31.46 180 VAL B O 1
ATOM 1321 N N . ASP A 1 184 ? 2.801 6.084 -29.852 1.00 29.39 181 ASP B N 1
ATOM 1322 C CA . ASP A 1 184 ? 2.386 7.430 -29.434 1.00 35.77 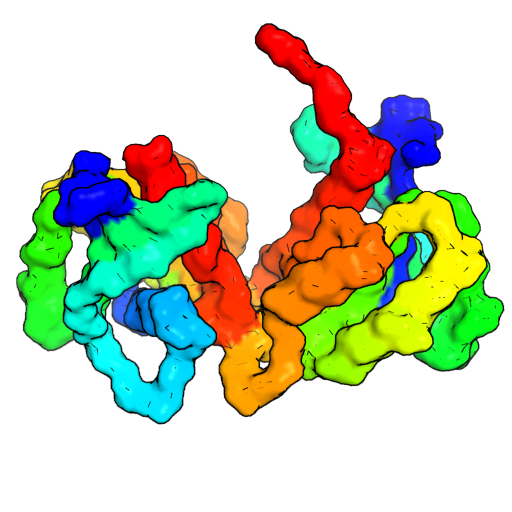181 ASP B CA 1
ATOM 1323 C C . ASP A 1 184 ? 3.167 8.588 -30.044 1.00 37.02 181 ASP B C 1
ATOM 1324 O O . ASP A 1 184 ? 2.610 9.670 -30.217 1.00 36.52 181 ASP B O 1
ATOM 1329 N N . CYS A 1 185 ? 4.452 8.400 -30.331 1.00 30.71 182 CYS B N 1
ATOM 1330 C CA . CYS A 1 185 ? 5.226 9.517 -30.875 1.00 30.43 182 CYS B CA 1
ATOM 1331 C C . CYS A 1 185 ? 4.972 9.708 -32.369 1.00 34.17 182 CYS B C 1
ATOM 1332 O O . CYS A 1 185 ? 5.370 10.720 -32.952 1.00 32.43 182 CYS B O 1
ATOM 1335 N N . ILE A 1 186 ? 4.286 8.745 -32.976 1.00 26.56 183 ILE B N 1
ATOM 1336 C CA . ILE A 1 186 ? 3.949 8.822 -34.396 1.00 27.50 183 ILE B CA 1
ATOM 1337 C C . ILE A 1 186 ? 2.471 9.142 -34.564 1.00 33.92 183 ILE B C 1
ATOM 1338 O O . ILE A 1 186 ? 2.114 9.985 -35.381 1.00 33.45 183 ILE B O 1
ATOM 1343 N N . PHE A 1 187 ? 1.620 8.476 -33.783 1.00 32.49 184 PHE B N 1
ATOM 1344 C CA . PHE A 1 187 ? 0.166 8.638 -33.898 1.00 36.95 184 PHE B CA 1
ATOM 1345 C C . PHE A 1 187 ? -0.472 9.215 -32.628 1.00 39.99 184 PHE B C 1
ATOM 1346 O O . PHE A 1 187 ? -0.487 8.578 -31.566 1.00 38.63 184 PHE B O 1
ATOM 1354 N N . SER A 1 188 ? -1.023 10.413 -32.742 1.00 47.16 185 SER B N 1
ATOM 1355 C CA . SER A 1 188 ? -1.722 11.021 -31.615 1.00 53.48 185 SER B CA 1
ATOM 1356 C C . SER A 1 188 ? -2.969 10.221 -31.208 1.00 52.01 185 SER B C 1
ATOM 1357 O O . SER A 1 188 ? -3.572 9.512 -32.019 1.00 42.99 185 SER B O 1
ATOM 1360 N N . ASN A 1 189 ? -3.345 10.329 -29.940 1.00 57.58 186 ASN B N 1
ATOM 1361 C CA . ASN A 1 189 ? -4.547 9.667 -29.450 1.00 66.87 186 ASN B CA 1
ATOM 1362 C C . ASN A 1 189 ? -5.792 10.512 -29.717 1.00 65.14 186 ASN B C 1
ATOM 1363 O O . ASN A 1 189 ? -6.778 10.050 -30.311 1.00 54.88 186 ASN B O 1
ATOM 1368 N N . LYS A 1 190 ? -5.719 11.763 -29.280 1.00 73.06 187 LYS B N 1
ATOM 1369 C CA . LYS A 1 190 ? -6.814 12.716 -29.414 1.00 76.06 187 LYS B CA 1
ATOM 1370 C C . LYS A 1 190 ? -7.153 12.936 -30.898 1.00 72.33 187 LYS B C 1
ATOM 1371 O O . LYS A 1 190 ? -6.253 12.966 -31.747 1.00 71.95 187 LYS B O 1
ATOM 1377 N N . PRO A 1 191 ? -8.448 13.131 -31.214 1.00 60.52 188 PRO B N 1
ATOM 1378 C CA . PRO A 1 191 ? -9.579 13.357 -30.306 1.00 53.22 188 PRO B CA 1
ATOM 1379 C C . PRO A 1 191 ? -10.415 12.115 -29.998 1.00 47.50 188 PRO B C 1
ATOM 1380 O O . PRO A 1 191 ? -10.441 11.191 -30.808 1.00 48.41 188 PRO B O 1
ATOM 1384 N N . VAL A 1 192 ? -11.085 12.123 -28.843 1.00 42.31 189 VAL B N 1
ATOM 1385 C CA . VAL A 1 192 ? -12.067 11.107 -28.460 1.00 43.96 189 VAL B CA 1
ATOM 1386 C C . VAL A 1 192 ? -13.416 11.741 -28.072 1.00 53.69 189 VAL B C 1
ATOM 1387 O O . VAL A 1 192 ? -13.474 12.904 -27.650 1.00 52.84 189 VAL B O 1
ATOM 1391 N N . PRO A 1 193 ? -14.510 10.969 -28.204 1.00 57.42 190 PRO B N 1
ATOM 1392 C CA . PRO A 1 193 ? -15.870 11.488 -27.991 1.00 55.13 190 PRO B CA 1
ATOM 1393 C C . PRO A 1 193 ? -16.105 11.869 -26.554 1.00 56.68 190 PRO B C 1
ATOM 1394 O O . PRO A 1 193 ? -15.347 11.442 -25.685 1.00 61.22 190 PRO B O 1
ATOM 1398 N N . LYS A 1 194 ? -17.145 12.657 -26.302 1.00 48.93 191 LYS B N 1
ATOM 1399 C CA . LYS A 1 194 ? -17.591 12.865 -24.935 1.00 54.90 191 LYS B CA 1
ATOM 1400 C C . LYS A 1 194 ? -18.376 11.631 -24.494 1.00 64.29 191 LYS B C 1
ATOM 1401 O O . LYS A 1 194 ? -19.344 11.227 -25.153 1.00 68.08 191 LYS B O 1
ATOM 1407 N N . GLY B 1 15 ? -5.834 12.318 4.529 1.00 65.11 12 GLY A N 1
ATOM 1408 C CA . GLY B 1 15 ? -5.851 13.732 4.200 1.00 73.57 12 GLY A CA 1
ATOM 1409 C C . GLY B 1 15 ? -5.431 14.633 5.352 1.00 85.40 12 GLY A C 1
ATOM 1410 O O . GLY B 1 15 ? -6.259 15.327 5.947 1.00 89.65 12 GLY A O 1
ATOM 1411 N N . LYS B 1 16 ? -4.135 14.635 5.657 1.00 88.30 13 LYS A N 1
ATOM 1412 C CA . LYS B 1 16 ? -3.590 15.448 6.747 1.00 91.32 13 LYS A CA 1
ATOM 1413 C C . LYS B 1 16 ? -2.660 16.542 6.206 1.00 90.89 13 LYS A C 1
ATOM 1414 O O . LYS B 1 16 ? -2.148 16.429 5.092 1.00 88.94 13 LYS A O 1
ATOM 1420 N N . ILE B 1 17 ? -2.455 17.600 6.987 1.00 91.62 14 ILE A N 1
ATOM 1421 C CA . ILE B 1 17 ? -1.502 18.654 6.637 1.00 90.87 14 ILE A CA 1
ATOM 1422 C C . ILE B 1 17 ? -0.679 18.982 7.868 1.00 96.59 14 ILE A C 1
ATOM 1423 O O . ILE B 1 17 ? -1.229 19.407 8.882 1.00 99.29 14 ILE A O 1
ATOM 1428 N N . GLU B 1 18 ? 0.635 18.795 7.786 1.00 100.73 15 GLU A N 1
ATOM 1429 C CA . GLU B 1 18 ? 1.440 18.739 9.006 1.00 111.33 15 GLU A CA 1
ATOM 1430 C C . GLU B 1 18 ? 2.294 19.963 9.341 1.00 124.18 15 GLU A C 1
ATOM 1431 O O . GLU B 1 18 ? 2.417 20.334 10.509 1.00 130.85 15 GLU A O 1
ATOM 1437 N N . ASN B 1 19 ? 2.890 20.586 8.336 1.00 124.63 16 ASN A N 1
ATOM 1438 C CA . ASN B 1 19 ? 3.497 21.890 8.554 1.00 126.32 16 ASN A CA 1
ATOM 1439 C C . ASN B 1 19 ? 2.832 22.858 7.612 1.00 118.27 16 ASN A C 1
ATOM 1440 O O . ASN B 1 19 ? 2.152 23.796 8.021 1.00 126.22 16 ASN A O 1
ATOM 1445 N N . GLY B 1 20 ? 3.037 22.601 6.334 1.00 103.70 17 GLY A N 1
ATOM 1446 C CA . GLY B 1 20 ? 2.266 23.220 5.285 1.00 97.34 17 GLY A CA 1
ATOM 1447 C C . GLY B 1 20 ? 2.209 22.170 4.202 1.00 90.71 17 GLY A C 1
ATOM 1448 O O . GLY B 1 20 ? 1.795 22.438 3.072 1.00 88.78 17 GLY A O 1
ATOM 1449 N N . LYS B 1 21 ? 2.641 20.961 4.562 1.00 81.42 18 LYS A N 1
ATOM 1450 C CA . LYS B 1 21 ? 2.780 19.881 3.598 1.00 71.43 18 LYS A CA 1
ATOM 1451 C C . LYS B 1 21 ? 1.700 18.822 3.797 1.00 62.37 18 LYS A C 1
ATOM 1452 O O . LYS B 1 21 ? 1.395 18.443 4.927 1.00 57.20 18 LYS A O 1
ATOM 1458 N N . LYS B 1 22 ? 1.124 18.354 2.693 1.00 59.02 19 LYS A N 1
ATOM 1459 C CA . LYS B 1 22 ? 0.155 17.267 2.730 1.00 58.85 19 LYS A CA 1
ATOM 1460 C C . LYS B 1 22 ? 0.841 16.022 3.274 1.00 50.67 19 LYS A C 1
ATOM 1461 O O . LYS B 1 22 ? 1.957 15.688 2.864 1.00 52.97 19 LYS A O 1
ATOM 1467 N N . ALA B 1 23 ? 0.180 15.345 4.206 1.00 42.10 20 ALA A N 1
ATOM 1468 C CA . ALA B 1 23 ? 0.790 14.217 4.894 1.00 41.63 20 ALA A CA 1
ATOM 1469 C C . ALA B 1 23 ? -0.077 12.973 4.771 1.00 43.57 20 ALA A C 1
ATOM 1470 O O . ALA B 1 23 ? -1.303 13.060 4.693 1.00 44.11 20 ALA A O 1
ATOM 1472 N N . LEU B 1 24 ? 0.580 11.818 4.764 1.00 37.40 21 LEU A N 1
ATOM 1473 C CA . LEU B 1 24 ? -0.065 10.542 4.489 1.00 38.88 21 LEU A CA 1
ATOM 1474 C C . LEU B 1 24 ? 0.593 9.464 5.351 1.00 38.25 21 LEU A C 1
ATOM 1475 O O . LEU B 1 24 ? 1.821 9.437 5.444 1.00 37.46 21 LEU A O 1
ATOM 1480 N N . LYS B 1 25 ? -0.193 8.575 5.968 1.00 33.12 22 LYS A N 1
ATOM 1481 C CA . LYS B 1 25 ? 0.390 7.416 6.664 1.00 32.80 22 LYS A CA 1
ATOM 1482 C C . LYS B 1 25 ? 0.280 6.159 5.816 1.00 29.14 22 LYS A C 1
ATOM 1483 O O . LYS B 1 25 ? -0.810 5.791 5.376 1.00 27.65 22 LYS A O 1
ATOM 1489 N N . ILE B 1 26 ? 1.421 5.519 5.573 1.00 25.92 23 ILE A N 1
ATOM 1490 C CA . ILE B 1 26 ? 1.469 4.292 4.773 1.00 27.36 23 ILE A CA 1
ATOM 1491 C C . ILE B 1 26 ? 2.057 3.143 5.588 1.00 28.81 23 ILE A C 1
ATOM 1492 O O . ILE B 1 26 ? 3.161 3.258 6.115 1.00 26.84 23 ILE A O 1
ATOM 1497 N N . VAL B 1 27 ? 1.306 2.043 5.697 1.00 23.29 24 VAL A N 1
ATOM 1498 C CA . VAL B 1 27 ? 1.769 0.852 6.401 1.00 23.28 24 VAL A CA 1
ATOM 1499 C C . VAL B 1 27 ? 2.088 -0.251 5.394 1.00 23.39 24 VAL A C 1
ATOM 1500 O O . VAL B 1 27 ? 1.389 -0.407 4.390 1.00 21.87 24 VAL A O 1
ATOM 1504 N N . VAL B 1 28 ? 3.151 -1.010 5.655 1.00 21.29 25 VAL A N 1
ATOM 1505 C CA . VAL B 1 28 ? 3.599 -2.042 4.716 1.00 19.21 25 VAL A CA 1
ATOM 1506 C C . VAL B 1 28 ? 3.432 -3.419 5.360 1.00 17.60 25 VAL A C 1
ATOM 1507 O O . VAL B 1 28 ? 3.977 -3.655 6.433 1.00 18.05 25 VAL A O 1
ATOM 1511 N N . VAL B 1 29 ? 2.659 -4.310 4.739 1.00 15.79 26 VAL A N 1
ATOM 1512 C CA . VAL B 1 29 ? 2.399 -5.636 5.333 1.00 17.72 26 VAL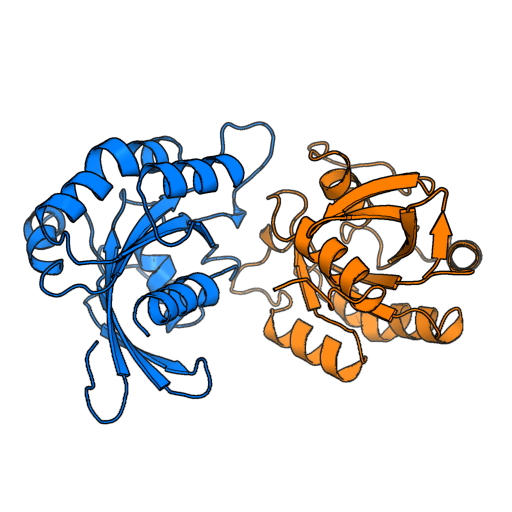 A CA 1
ATOM 1513 C C . VAL B 1 29 ? 2.599 -6.770 4.312 1.00 15.27 26 VAL A C 1
ATOM 1514 O O . VAL B 1 29 ? 2.569 -6.525 3.106 1.00 17.34 26 VAL A O 1
ATOM 1518 N N . GLY B 1 30 ? 2.767 -8.005 4.798 1.00 16.90 27 GLY A N 1
ATOM 1519 C CA . GLY B 1 30 ? 3.000 -9.154 3.932 1.00 15.66 27 GLY A CA 1
ATOM 1520 C C . GLY B 1 30 ? 3.916 -10.166 4.609 1.00 16.80 27 GLY A C 1
ATOM 1521 O O . GLY B 1 30 ? 4.531 -9.861 5.627 1.00 18.30 27 GLY A O 1
ATOM 1522 N N . ASP B 1 31 ? 3.989 -11.377 4.061 1.00 17.05 28 ASP A N 1
ATOM 1523 C CA . ASP B 1 31 ? 4.843 -12.430 4.628 1.00 16.92 28 ASP A CA 1
ATOM 1524 C C . ASP B 1 31 ? 6.279 -11.967 4.911 1.00 22.08 28 ASP A C 1
ATOM 1525 O O . ASP B 1 31 ? 6.823 -11.092 4.219 1.00 17.32 28 ASP A O 1
ATOM 1530 N N . GLY B 1 32 ? 6.910 -12.602 5.894 1.00 19.42 29 GLY A N 1
ATOM 1531 C CA . GLY B 1 32 ? 8.330 -12.374 6.113 1.00 21.71 29 GLY A CA 1
ATOM 1532 C C . GLY B 1 32 ? 9.118 -12.676 4.838 1.00 18.78 29 GLY A C 1
ATOM 1533 O O . GLY B 1 32 ? 8.756 -13.571 4.060 1.00 20.59 29 GLY A O 1
ATOM 1534 N N . ALA B 1 33 ? 10.195 -11.929 4.638 1.00 18.60 30 ALA A N 1
ATOM 1535 C CA . ALA B 1 33 ? 11.097 -12.134 3.515 1.00 19.04 30 ALA A CA 1
ATOM 1536 C C . ALA B 1 33 ? 10.519 -11.778 2.121 1.00 22.32 30 ALA A C 1
ATOM 1537 O O . ALA B 1 33 ? 11.133 -12.114 1.117 1.00 20.80 30 ALA A O 1
ATOM 1539 N N . VAL B 1 34 ? 9.377 -11.093 2.021 1.00 15.04 31 VAL A N 1
ATOM 1540 C CA . VAL B 1 34 ? 8.939 -10.682 0.677 1.00 16.29 31 VAL A CA 1
ATOM 1541 C C . VAL B 1 34 ? 9.681 -9.401 0.215 1.00 18.74 31 VAL A C 1
ATOM 1542 O O . VAL B 1 34 ? 9.699 -9.066 -0.981 1.00 15.29 31 VAL A O 1
ATOM 1546 N N . GLY B 1 35 ? 10.288 -8.695 1.164 1.00 17.79 32 GLY A N 1
ATOM 1547 C CA . GLY B 1 35 ? 11.093 -7.510 0.865 1.00 18.06 32 GLY A CA 1
ATOM 1548 C C . GLY B 1 35 ? 10.556 -6.165 1.351 1.00 19.10 32 GLY A C 1
ATOM 1549 O O . GLY B 1 35 ? 10.860 -5.119 0.777 1.00 18.20 32 GLY A O 1
ATOM 1550 N N . LYS B 1 36 ? 9.749 -6.184 2.410 1.00 13.46 33 LYS A N 1
ATOM 1551 C CA . LYS B 1 36 ? 9.136 -4.970 2.930 1.00 12.11 33 LYS A CA 1
ATOM 1552 C C . LYS B 1 36 ? 10.155 -3.954 3.478 1.00 19.46 33 LYS A C 1
ATOM 1553 O O . LYS B 1 36 ? 10.080 -2.767 3.182 1.00 20.04 33 LYS A O 1
ATOM 1559 N N . THR B 1 37 ? 11.096 -4.409 4.297 1.00 19.64 34 THR A N 1
ATOM 1560 C CA . THR B 1 37 ? 12.083 -3.488 4.863 1.00 23.16 34 THR A CA 1
ATOM 1561 C C . THR B 1 37 ? 12.990 -2.920 3.749 1.00 20.67 34 THR A C 1
ATOM 1562 O O . THR B 1 37 ? 13.297 -1.740 3.735 1.00 23.84 34 THR A O 1
ATOM 1566 N N . CYS B 1 38 ? 13.405 -3.766 2.812 1.00 18.83 35 CYS A N 1
ATOM 1567 C CA . CYS B 1 38 ? 14.221 -3.297 1.682 1.00 20.10 35 CYS A CA 1
ATOM 1568 C C . CYS B 1 38 ? 13.465 -2.306 0.776 1.00 22.21 35 CYS A C 1
ATOM 1569 O O . CYS B 1 38 ? 14.053 -1.389 0.234 1.00 23.41 35 CYS A O 1
ATOM 1572 N N . LEU B 1 39 ? 12.159 -2.500 0.625 1.00 21.39 36 LEU A N 1
ATOM 1573 C CA . LEU B 1 39 ? 11.346 -1.548 -0.119 1.00 18.63 36 LEU A CA 1
ATOM 1574 C C . LEU B 1 39 ? 11.455 -0.172 0.506 1.00 25.89 36 LEU A C 1
ATOM 1575 O O . LEU B 1 39 ? 11.724 0.796 -0.195 1.00 26.36 36 LEU A O 1
ATOM 1580 N N . LEU B 1 40 ? 11.272 -0.083 1.823 1.00 19.15 37 LEU A N 1
ATOM 1581 C CA . LEU B 1 40 ? 11.351 1.215 2.492 1.00 20.12 37 LEU A CA 1
ATOM 1582 C C . LEU B 1 40 ? 12.762 1.804 2.467 1.00 24.95 37 LEU A C 1
ATOM 1583 O O . LEU B 1 40 ? 12.929 3.002 2.298 1.00 27.21 37 LEU A O 1
ATOM 1588 N N . LEU B 1 41 ? 13.778 0.969 2.663 1.00 26.89 38 LEU A N 1
ATOM 1589 C CA . LEU B 1 41 ? 15.155 1.483 2.656 1.00 25.00 38 LEU A CA 1
ATOM 1590 C C . LEU B 1 41 ? 15.526 1.958 1.254 1.00 28.08 38 LEU A C 1
ATOM 1591 O O . LEU B 1 41 ? 16.068 3.050 1.077 1.00 32.58 38 LEU A O 1
ATOM 1596 N N . ALA B 1 42 ? 15.240 1.130 0.251 1.00 27.43 39 ALA A N 1
ATOM 1597 C CA . ALA B 1 42 ? 15.619 1.488 -1.104 1.00 24.13 39 ALA A CA 1
ATOM 1598 C C . ALA B 1 42 ? 14.867 2.725 -1.554 1.00 26.27 39 ALA A C 1
ATOM 1599 O O . ALA B 1 42 ? 15.455 3.610 -2.195 1.00 30.07 39 ALA A O 1
ATOM 1601 N N . PHE B 1 43 ? 13.588 2.814 -1.195 1.00 22.57 40 PHE A N 1
ATOM 1602 C CA . PHE B 1 43 ? 12.795 3.985 -1.568 1.00 32.57 40 PHE A CA 1
ATOM 1603 C C . PHE B 1 43 ? 13.291 5.267 -0.907 1.00 39.32 40 PHE A C 1
ATOM 1604 O O . PHE B 1 43 ? 13.428 6.301 -1.563 1.00 37.77 40 PHE A O 1
ATOM 1612 N N . SER B 1 44 ? 13.546 5.208 0.394 1.00 35.91 41 SER A N 1
ATOM 1613 C CA . SER B 1 44 ? 13.880 6.425 1.130 1.00 39.07 41 SER A CA 1
ATOM 1614 C C . SER B 1 44 ? 15.382 6.715 1.206 1.00 40.59 41 SER A C 1
ATOM 1615 O O . SER B 1 44 ? 15.789 7.878 1.286 1.00 45.98 41 SER A O 1
ATOM 1618 N N . LYS B 1 45 ? 16.211 5.676 1.190 1.00 40.95 42 LYS A N 1
ATOM 1619 C CA . LYS B 1 45 ? 17.656 5.889 1.290 1.00 47.19 42 LYS A CA 1
ATOM 1620 C C . LYS B 1 45 ? 18.358 5.798 -0.058 1.00 47.47 42 LYS A C 1
ATOM 1621 O O . LYS B 1 45 ? 19.513 6.197 -0.184 1.00 50.30 42 LYS A O 1
ATOM 1627 N N . GLY B 1 46 ? 17.654 5.281 -1.060 1.00 43.09 43 GLY A N 1
ATOM 1628 C CA . GLY B 1 46 ? 18.169 5.213 -2.417 1.00 36.53 43 GLY A CA 1
ATOM 1629 C C . GLY B 1 46 ? 19.068 4.021 -2.658 1.00 42.62 43 GLY A C 1
ATOM 1630 O O . GLY B 1 46 ? 19.579 3.832 -3.760 1.00 45.74 43 GLY A O 1
ATOM 1631 N N . GLU B 1 47 ? 19.254 3.214 -1.621 1.00 45.99 44 GLU A N 1
ATOM 1632 C CA . GLU B 1 47 ? 20.060 2.001 -1.698 1.00 52.28 44 GLU A CA 1
ATOM 1633 C C . GLU B 1 47 ? 19.665 1.052 -0.577 1.00 48.02 44 GLU A C 1
ATOM 1634 O O . GLU B 1 47 ? 18.984 1.439 0.362 1.00 51.35 44 GLU A O 1
ATOM 1640 N N . ILE B 1 48 ? 20.098 -0.196 -0.682 1.00 45.44 45 ILE A N 1
ATOM 1641 C CA . ILE B 1 48 ? 19.976 -1.139 0.414 1.00 40.21 45 ILE A CA 1
ATOM 1642 C C . ILE B 1 48 ? 21.379 -1.255 0.993 1.00 39.77 45 ILE A C 1
ATOM 1643 O O . ILE B 1 48 ? 22.297 -1.679 0.301 1.00 44.44 45 ILE A O 1
ATOM 1648 N N . PRO B 1 49 ? 21.567 -0.861 2.259 1.00 57.45 46 PRO A N 1
ATOM 1649 C CA . PRO B 1 49 ? 22.950 -0.830 2.760 1.00 61.20 46 PRO A CA 1
ATOM 1650 C C . PRO B 1 49 ? 23.528 -2.220 3.039 1.00 56.95 46 PRO A C 1
ATOM 1651 O O . PRO B 1 49 ? 22.786 -3.130 3.409 1.00 49.51 46 PRO A O 1
ATOM 1655 N N . THR B 1 50 ? 24.832 -2.380 2.835 1.00 63.00 47 THR A N 1
ATOM 1656 C CA . THR B 1 50 ? 25.527 -3.599 3.243 1.00 70.28 47 THR A CA 1
ATOM 1657 C C . THR B 1 50 ? 25.783 -3.513 4.735 1.00 71.97 47 THR A C 1
ATOM 1658 O O . THR B 1 50 ? 26.866 -3.131 5.175 1.00 85.19 47 THR A O 1
ATOM 1662 N N . ALA B 1 51 ? 24.769 -3.859 5.507 1.00 60.31 48 ALA A N 1
ATOM 1663 C CA . ALA B 1 51 ? 24.842 -3.772 6.952 1.00 67.91 48 ALA A CA 1
ATOM 1664 C C . ALA B 1 51 ? 23.672 -4.574 7.476 1.00 62.33 48 ALA A C 1
ATOM 1665 O O . ALA B 1 51 ? 22.780 -4.919 6.713 1.00 55.30 48 ALA A O 1
ATOM 1667 N N . TYR B 1 52 ? 23.681 -4.895 8.764 1.00 69.97 49 TYR A N 1
ATOM 1668 C CA . TYR B 1 52 ? 22.593 -5.675 9.334 1.00 74.97 49 TYR A CA 1
ATOM 1669 C C . TYR B 1 52 ? 21.261 -4.973 9.075 1.00 71.34 49 TYR A C 1
ATOM 1670 O O . TYR B 1 52 ? 21.063 -3.832 9.483 1.00 72.20 49 TYR A O 1
ATOM 1679 N N . VAL B 1 53 ? 20.364 -5.654 8.367 1.00 70.27 50 VAL A N 1
ATOM 1680 C CA . VAL B 1 53 ? 19.034 -5.123 8.082 1.00 65.59 50 VAL A CA 1
ATOM 1681 C C . VAL B 1 53 ? 18.077 -5.535 9.201 1.00 53.93 50 VAL A C 1
ATOM 1682 O O . VAL B 1 53 ? 17.959 -6.725 9.516 1.00 42.11 50 VAL A O 1
ATOM 1686 N N . PRO B 1 54 ? 17.406 -4.550 9.822 1.00 48.42 51 PRO A N 1
ATOM 1687 C CA . PRO B 1 54 ? 16.573 -4.828 10.999 1.00 46.54 51 PRO A CA 1
ATOM 1688 C C . PRO B 1 54 ? 15.332 -5.620 10.605 1.00 34.41 51 PRO A C 1
ATOM 1689 O O . PRO B 1 54 ? 14.943 -5.571 9.445 1.00 35.30 51 PRO A O 1
ATOM 1693 N N . THR B 1 55 ? 14.730 -6.334 11.551 1.00 34.34 52 THR A N 1
ATOM 1694 C CA . THR B 1 55 ? 13.492 -7.044 11.280 1.00 42.06 52 THR A CA 1
ATOM 1695 C C . THR B 1 55 ? 12.425 -6.016 10.911 1.00 34.01 52 THR A C 1
ATOM 1696 O O . THR B 1 55 ? 11.717 -6.171 9.924 1.00 28.69 52 THR A O 1
ATOM 1700 N N . VAL B 1 56 ? 12.314 -4.970 11.726 1.00 31.03 53 VAL A N 1
ATOM 1701 C CA . VAL B 1 56 ? 11.366 -3.891 11.457 1.00 31.24 53 VAL A CA 1
ATOM 1702 C C . VAL B 1 56 ? 12.023 -2.538 11.627 1.00 30.16 53 VAL A C 1
ATOM 1703 O O . VAL B 1 56 ? 12.532 -2.214 12.700 1.00 34.66 53 VAL A O 1
ATOM 1707 N N . PHE B 1 57 ? 11.998 -1.755 10.556 1.00 26.19 54 PHE A N 1
ATOM 1708 C CA . PHE B 1 57 ? 12.435 -0.372 10.590 1.00 34.02 54 PHE A CA 1
ATOM 1709 C C . PHE B 1 57 ? 11.448 0.451 11.423 1.00 34.86 54 PHE A C 1
ATOM 1710 O O . PHE B 1 57 ? 10.250 0.434 11.181 1.00 31.19 54 PHE A O 1
ATOM 1718 N N . GLU B 1 58 ? 11.936 1.166 12.427 1.00 42.26 55 GLU A N 1
ATOM 1719 C CA . GLU B 1 58 ? 11.040 2.025 13.196 1.00 48.03 55 GLU A CA 1
ATOM 1720 C C . GLU B 1 58 ? 10.352 3.012 12.268 1.00 44.75 55 GLU A C 1
ATOM 1721 O O . GLU B 1 58 ? 10.948 3.477 11.294 1.00 37.82 55 GLU A O 1
ATOM 1727 N N . ASN B 1 59 ? 9.095 3.329 12.554 1.00 40.90 56 ASN A N 1
ATOM 1728 C CA . ASN B 1 59 ? 8.367 4.223 11.672 1.00 38.54 56 ASN A CA 1
ATOM 1729 C C . ASN B 1 59 ? 9.092 5.560 11.540 1.00 39.48 56 ASN A C 1
ATOM 1730 O O . ASN B 1 59 ? 9.753 6.026 12.468 1.00 39.50 56 ASN A O 1
ATOM 1735 N N . PHE B 1 60 ? 8.990 6.165 10.368 1.00 36.57 57 PHE A N 1
ATOM 1736 C CA . PHE B 1 60 ? 9.731 7.381 10.102 1.00 39.72 57 PHE A CA 1
ATOM 1737 C C . PHE B 1 60 ? 8.991 8.193 9.055 1.00 43.47 57 PHE A C 1
ATOM 1738 O O . PHE B 1 60 ? 8.082 7.691 8.391 1.00 38.99 57 PHE A O 1
ATOM 1746 N N . SER B 1 61 ? 9.381 9.452 8.922 1.00 42.77 58 SER A N 1
ATOM 1747 C CA . SER B 1 61 ? 8.798 10.321 7.918 1.00 48.22 58 SER A CA 1
ATOM 1748 C C . SER B 1 61 ? 9.780 10.544 6.781 1.00 46.21 58 SER A C 1
ATOM 1749 O O . SER B 1 61 ? 10.989 10.625 6.985 1.00 51.80 58 SER A O 1
ATOM 1752 N N . HIS B 1 62 ? 9.243 10.614 5.573 1.00 41.95 59 HIS A N 1
ATOM 1753 C CA . HIS B 1 62 ? 10.036 10.846 4.388 1.00 42.77 59 HIS A CA 1
ATOM 1754 C C . HIS B 1 62 ? 9.342 11.915 3.553 1.00 40.56 59 HIS A C 1
ATOM 1755 O O . HIS B 1 62 ? 8.141 11.826 3.301 1.00 43.95 59 HIS A O 1
ATOM 1762 N N . VAL B 1 63 ? 10.085 12.940 3.149 1.00 45.49 60 VAL A N 1
ATOM 1763 C CA . VAL B 1 63 ? 9.524 13.962 2.278 1.00 49.26 60 VAL A CA 1
ATOM 1764 C C . VAL B 1 63 ? 9.728 13.562 0.825 1.00 49.55 60 VAL A C 1
ATOM 1765 O O . VAL B 1 63 ? 10.838 13.219 0.418 1.00 52.26 60 VAL A O 1
ATOM 1769 N N . MET B 1 64 ? 8.649 13.587 0.052 1.00 52.93 61 MET A N 1
ATOM 1770 C CA . MET B 1 64 ? 8.700 13.228 -1.365 1.00 56.86 61 MET A CA 1
ATOM 1771 C C . MET B 1 64 ? 8.141 14.367 -2.215 1.00 62.70 61 MET 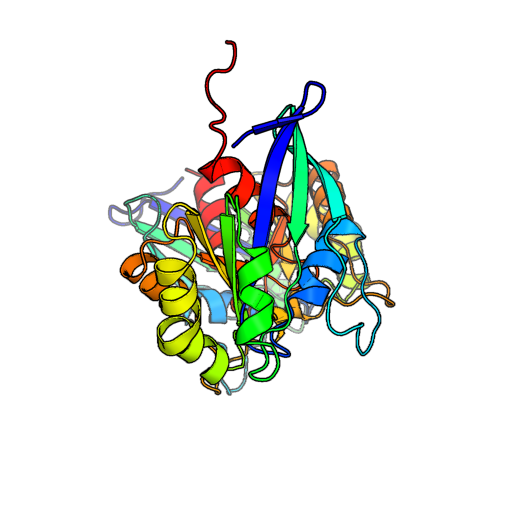A C 1
ATOM 1772 O O . MET B 1 64 ? 7.014 14.813 -1.994 1.00 59.72 61 MET A O 1
ATOM 1777 N N . LYS B 1 65 ? 8.946 14.859 -3.158 1.00 56.55 62 LYS A N 1
ATOM 1778 C CA . LYS B 1 65 ? 8.499 15.878 -4.105 1.00 59.43 62 LYS A CA 1
ATOM 1779 C C . LYS B 1 65 ? 7.800 15.151 -5.232 1.00 58.06 62 LYS A C 1
ATOM 1780 O O . LYS B 1 65 ? 8.390 14.278 -5.856 1.00 54.46 62 LYS A O 1
ATOM 1786 N N . TYR B 1 66 ? 6.551 15.500 -5.507 1.00 60.35 63 TYR A N 1
ATOM 1787 C CA . TYR B 1 66 ? 5.807 14.753 -6.511 1.00 58.60 63 TYR A CA 1
ATOM 1788 C C . TYR B 1 66 ? 5.185 15.663 -7.556 1.00 70.71 63 TYR A C 1
ATOM 1789 O O . TYR B 1 66 ? 5.886 16.161 -8.433 1.00 77.26 63 TYR A O 1
ATOM 1798 N N . LYS B 1 67 ? 3.875 15.869 -7.474 1.00 74.00 64 LYS A N 1
ATOM 1799 C CA . LYS B 1 67 ? 3.166 16.584 -8.524 1.00 80.61 64 LYS A CA 1
ATOM 1800 C C . LYS B 1 67 ? 3.984 17.819 -8.864 1.00 75.03 64 LYS A C 1
ATOM 1801 O O . LYS B 1 67 ? 4.763 17.822 -9.813 1.00 87.95 64 LYS A O 1
ATOM 1807 N N . ASN B 1 68 ? 3.828 18.861 -8.072 1.00 56.79 65 ASN A N 1
ATOM 1808 C CA . ASN B 1 68 ? 4.811 19.920 -8.055 1.00 70.09 65 ASN A CA 1
ATOM 1809 C C . ASN B 1 68 ? 4.908 20.378 -6.616 1.00 70.57 65 ASN A C 1
ATOM 1810 O O . ASN B 1 68 ? 5.298 21.508 -6.320 1.00 65.11 65 ASN A O 1
ATOM 1815 N N . GLU B 1 69 ? 4.533 19.478 -5.716 1.00 66.06 66 GLU A N 1
ATOM 1816 C CA . GLU B 1 69 ? 4.515 19.795 -4.301 1.00 68.50 66 GLU A CA 1
ATOM 1817 C C . GLU B 1 69 ? 5.181 18.715 -3.469 1.00 62.00 66 GLU A C 1
ATOM 1818 O O . GLU B 1 69 ? 5.536 17.642 -3.974 1.00 57.72 66 GLU A O 1
ATOM 1824 N N . GLU B 1 70 ? 5.346 19.013 -2.187 1.00 60.50 67 GLU A N 1
ATOM 1825 C CA . GLU B 1 70 ? 5.997 18.097 -1.270 1.00 64.94 67 GLU A CA 1
ATOM 1826 C C . GLU B 1 70 ? 4.994 17.417 -0.353 1.00 59.44 67 GLU A C 1
ATOM 1827 O O . GLU B 1 70 ? 4.124 18.069 0.234 1.00 61.25 67 GLU A O 1
ATOM 1833 N N . PHE B 1 71 ? 5.134 16.103 -0.228 1.00 53.58 68 PHE A N 1
ATOM 1834 C CA . PHE B 1 71 ? 4.273 15.307 0.639 1.00 49.87 68 PHE A CA 1
ATOM 1835 C C . PHE B 1 71 ? 5.103 14.689 1.757 1.00 44.99 68 PHE A C 1
ATOM 1836 O O . PHE B 1 71 ? 6.243 14.290 1.538 1.00 44.29 68 PHE A O 1
ATOM 1844 N N . ILE B 1 72 ? 4.540 14.625 2.957 1.00 39.82 69 ILE A N 1
ATOM 1845 C CA . ILE B 1 72 ? 5.211 13.951 4.051 1.00 36.08 69 ILE A CA 1
ATOM 1846 C C . ILE B 1 72 ? 4.613 12.561 4.221 1.00 37.07 69 ILE A C 1
ATOM 1847 O O . ILE B 1 72 ? 3.445 12.407 4.577 1.00 41.68 69 ILE A O 1
ATOM 1852 N N . LEU B 1 73 ? 5.429 11.552 3.965 1.00 32.86 70 LEU A N 1
ATOM 1853 C CA . LEU B 1 73 ? 4.984 10.167 4.052 1.00 33.59 70 LEU A CA 1
ATOM 1854 C C . LEU B 1 73 ? 5.418 9.573 5.380 1.00 32.20 70 LEU A C 1
ATOM 1855 O O . LEU B 1 73 ? 6.611 9.502 5.675 1.00 37.97 70 LEU A O 1
ATOM 1860 N N . HIS B 1 74 ? 4.456 9.162 6.192 1.00 29.09 71 HIS A N 1
ATOM 1861 C CA . HIS B 1 74 ? 4.767 8.474 7.443 1.00 31.86 71 HIS A CA 1
ATOM 1862 C C . HIS B 1 74 ? 4.787 6.970 7.209 1.00 31.10 71 HIS A C 1
ATOM 1863 O O . HIS B 1 74 ? 3.741 6.327 7.121 1.00 32.19 71 HIS A O 1
ATOM 1870 N N . LEU B 1 75 ? 5.987 6.418 7.111 1.00 28.29 72 LEU A N 1
ATOM 1871 C CA . LEU B 1 75 ? 6.160 5.037 6.667 1.00 21.60 72 LEU A CA 1
ATOM 1872 C C . LEU B 1 75 ? 6.337 4.045 7.824 1.00 27.14 72 LEU A C 1
ATOM 1873 O O . LEU B 1 75 ? 7.220 4.190 8.670 1.00 26.71 72 LEU A O 1
ATOM 1878 N N . TRP B 1 76 ? 5.479 3.035 7.847 1.00 24.29 73 TRP A N 1
ATOM 1879 C CA . TRP B 1 76 ? 5.460 2.047 8.915 1.00 20.35 73 TRP A CA 1
ATOM 1880 C C . TRP B 1 76 ? 5.718 0.636 8.395 1.00 26.41 73 TRP A C 1
ATOM 1881 O O . TRP B 1 76 ? 4.859 0.030 7.751 1.00 26.66 73 TRP A O 1
ATOM 1892 N N . ASP B 1 77 ? 6.895 0.117 8.710 1.00 22.02 74 ASP A N 1
ATOM 1893 C CA . ASP B 1 77 ? 7.282 -1.245 8.410 1.00 23.36 74 ASP A CA 1
ATOM 1894 C C . ASP B 1 77 ? 6.556 -2.097 9.443 1.00 22.73 74 ASP A C 1
ATOM 1895 O O . ASP B 1 77 ? 6.161 -1.572 10.474 1.00 22.60 74 ASP A O 1
ATOM 1900 N N . THR B 1 78 ? 6.352 -3.385 9.158 1.00 18.89 75 THR A N 1
ATOM 1901 C CA . THR B 1 78 ? 5.745 -4.341 10.107 1.00 21.21 75 THR A CA 1
ATOM 1902 C C . THR B 1 78 ? 6.395 -5.697 9.907 1.00 20.57 75 THR A C 1
ATOM 1903 O O . THR B 1 78 ? 7.064 -5.928 8.896 1.00 18.61 75 THR A O 1
ATOM 1907 N N . ALA B 1 79 ? 6.185 -6.611 10.842 1.00 21.87 76 ALA A N 1
ATOM 1908 C CA . ALA B 1 79 ? 6.682 -7.991 10.667 1.00 21.77 76 ALA A CA 1
ATOM 1909 C C . ALA B 1 79 ? 5.797 -8.962 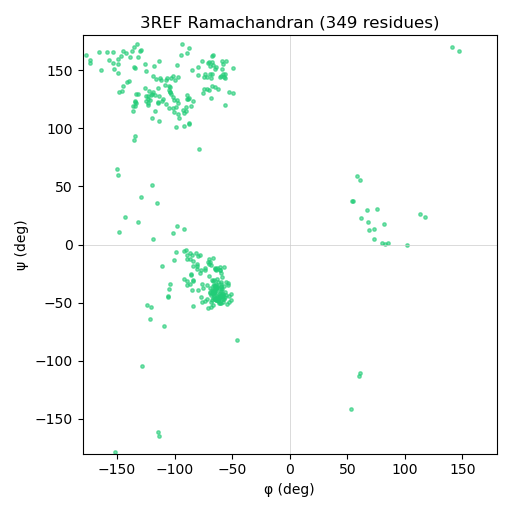11.413 1.00 26.29 76 ALA A C 1
ATOM 1910 O O . ALA B 1 79 ? 4.829 -8.553 12.055 1.00 25.40 76 ALA A O 1
ATOM 1912 N N . GLY B 1 80 ? 6.140 -10.247 11.362 1.00 27.06 77 GLY A N 1
ATOM 1913 C CA . GLY B 1 80 ? 5.321 -11.246 12.030 1.00 23.43 77 GLY A CA 1
ATOM 1914 C C . GLY B 1 80 ? 6.162 -12.177 12.871 1.00 29.94 77 GLY A C 1
ATOM 1915 O O . GLY B 1 80 ? 5.736 -13.293 13.188 1.00 36.23 77 GLY A O 1
ATOM 1916 N N . GLN B 1 81 ? 7.373 -11.738 13.202 1.00 23.09 78 GLN A N 1
ATOM 1917 C CA . GLN B 1 81 ? 8.264 -12.543 14.040 1.00 35.13 78 GLN A CA 1
ATOM 1918 C C . GLN B 1 81 ? 8.589 -11.819 15.348 1.00 30.97 78 GLN A C 1
ATOM 1919 O O . GLN B 1 81 ? 8.559 -10.586 15.402 1.00 29.16 78 GLN A O 1
ATOM 1925 N N . GLU B 1 82 ? 8.905 -12.593 16.384 1.00 24.42 79 GLU A N 1
ATOM 1926 C CA . GLU B 1 82 ? 9.184 -12.065 17.718 1.00 32.58 79 GLU A CA 1
ATOM 1927 C C . GLU B 1 82 ? 8.032 -11.177 18.186 1.00 31.45 79 GLU A C 1
ATOM 1928 O O . GLU B 1 82 ? 6.872 -11.473 17.915 1.00 31.02 79 GLU A O 1
ATOM 1934 N N . GLU B 1 83 ? 8.369 -10.075 18.868 1.00 27.79 80 GLU A N 1
ATOM 1935 C CA . GLU B 1 83 ? 7.376 -9.165 19.449 1.00 25.50 80 GLU A CA 1
ATOM 1936 C C . GLU B 1 83 ? 6.613 -8.380 18.374 1.00 23.17 80 GLU A C 1
ATOM 1937 O O . GLU B 1 83 ? 5.531 -7.843 18.626 1.00 24.66 80 GLU A O 1
ATOM 1943 N N . TYR B 1 84 ? 7.153 -8.344 17.159 1.00 23.91 81 TYR A N 1
ATOM 1944 C CA . TYR B 1 84 ? 6.527 -7.590 16.072 1.00 21.78 81 TYR A CA 1
ATOM 1945 C C . TYR B 1 84 ? 5.177 -8.143 15.624 1.00 20.34 81 TYR A C 1
ATOM 1946 O O . TYR B 1 84 ? 4.311 -7.402 15.177 1.00 24.65 81 TYR A O 1
ATOM 1955 N N . ASP B 1 85 ? 5.009 -9.447 15.734 1.00 20.90 82 ASP A N 1
ATOM 1956 C CA . ASP B 1 85 ? 3.731 -10.074 15.410 1.00 24.14 82 ASP A CA 1
ATOM 1957 C C . ASP B 1 85 ? 2.650 -9.502 16.327 1.00 23.24 82 ASP A C 1
ATOM 1958 O O . ASP B 1 85 ? 1.570 -9.165 15.885 1.00 27.23 82 ASP A O 1
ATOM 1963 N N . ARG B 1 86 ? 2.968 -9.393 17.615 1.00 26.41 83 ARG A N 1
ATOM 1964 C CA . ARG B 1 86 ? 2.026 -8.884 18.606 1.00 27.92 83 ARG A CA 1
ATOM 1965 C C . ARG B 1 86 ? 1.818 -7.389 18.457 1.00 25.87 83 ARG A C 1
ATOM 1966 O O . ARG B 1 86 ? 0.727 -6.888 18.696 1.00 24.23 83 ARG A O 1
ATOM 1974 N N . LEU B 1 87 ? 2.866 -6.663 18.072 1.00 24.08 84 LEU A N 1
ATOM 1975 C CA . LEU B 1 87 ? 2.752 -5.219 17.945 1.00 25.07 84 LEU A CA 1
ATOM 1976 C C . LEU B 1 87 ? 2.027 -4.795 16.661 1.00 24.15 84 LEU A C 1
ATOM 1977 O O . LEU B 1 87 ? 1.512 -3.684 16.576 1.00 25.52 84 LEU A O 1
ATOM 1982 N N . ARG B 1 88 ? 1.997 -5.665 15.658 1.00 19.64 85 ARG A N 1
ATOM 1983 C CA . ARG B 1 88 ? 1.519 -5.267 14.334 1.00 21.70 85 ARG A CA 1
ATOM 1984 C C . ARG B 1 88 ? 0.136 -4.558 14.326 1.00 22.94 85 ARG A C 1
ATOM 1985 O O . ARG B 1 88 ? -0.004 -3.514 13.698 1.00 25.69 85 ARG A O 1
ATOM 1993 N N . PRO B 1 89 ? -0.879 -5.112 15.032 1.00 27.75 86 PRO A N 1
ATOM 1994 C CA . PRO B 1 89 ? -2.213 -4.485 15.027 1.00 21.56 86 PRO A CA 1
ATOM 1995 C C . PRO B 1 89 ? -2.169 -3.008 15.425 1.00 28.58 86 PRO A C 1
ATOM 1996 O O . PRO B 1 89 ? -2.937 -2.181 14.924 1.00 26.45 86 PRO A O 1
ATOM 2000 N N . LEU B 1 90 ? -1.267 -2.669 16.331 1.00 21.43 87 LEU A N 1
ATOM 2001 C CA . LEU B 1 90 ? -1.192 -1.291 16.790 1.00 22.71 87 LEU A CA 1
ATOM 2002 C C . LEU B 1 90 ? -0.637 -0.357 15.720 1.00 24.69 87 LEU A C 1
ATOM 2003 O O . LEU B 1 90 ? -0.744 0.855 15.852 1.00 25.17 87 LEU A O 1
ATOM 2008 N N . SER B 1 91 ? -0.021 -0.912 14.682 1.00 22.76 88 SER A N 1
ATOM 2009 C CA . SER B 1 91 ? 0.535 -0.089 13.609 1.00 29.53 88 SER A CA 1
ATOM 2010 C C . SER B 1 91 ? -0.535 0.501 12.697 1.00 31.32 88 SER A C 1
ATOM 2011 O O . SER B 1 91 ? -0.294 1.502 12.026 1.00 25.02 88 SER A O 1
ATOM 2014 N N . TYR B 1 92 ? -1.724 -0.091 12.702 1.00 29.26 89 TYR A N 1
ATOM 2015 C CA . TYR B 1 92 ? -2.737 0.243 11.705 1.00 27.50 89 TYR A CA 1
ATOM 2016 C C . TYR B 1 92 ? -3.506 1.540 11.918 1.00 34.69 89 TYR A C 1
ATOM 2017 O O . TYR B 1 92 ? -4.032 2.097 10.958 1.00 36.77 89 TYR A O 1
ATOM 2026 N N . ALA B 1 93 ? -3.600 2.012 13.159 1.00 30.15 90 ALA A N 1
ATOM 2027 C CA . ALA B 1 93 ? -4.436 3.172 13.445 1.00 31.69 90 ALA A CA 1
ATOM 2028 C C . ALA B 1 93 ? -4.169 4.323 12.490 1.00 31.77 90 ALA A C 1
ATOM 2029 O O . ALA B 1 93 ? -3.012 4.695 12.250 1.00 33.97 90 ALA A O 1
ATOM 2031 N N . ASP B 1 94 ? -5.257 4.855 11.935 1.00 30.27 91 ASP A N 1
ATOM 2032 C CA . ASP B 1 94 ? -5.250 6.048 11.101 1.00 36.07 91 ASP A CA 1
ATOM 2033 C C . ASP B 1 94 ? -4.431 5.902 9.833 1.00 35.02 91 ASP A C 1
ATOM 2034 O O . ASP B 1 94 ? -4.004 6.901 9.270 1.00 30.91 91 ASP A O 1
ATOM 2039 N N . SER B 1 95 ? -4.215 4.667 9.377 1.00 32.07 92 SER A N 1
ATOM 2040 C CA . SER B 1 95 ? -3.478 4.464 8.134 1.00 25.09 92 SER A CA 1
ATOM 2041 C C . SER B 1 95 ? -4.309 4.916 6.962 1.00 27.59 92 SER A C 1
ATOM 2042 O O . SER B 1 95 ? -5.482 4.563 6.851 1.00 31.48 92 SER A O 1
ATOM 2045 N N . ASP B 1 96 ? -3.695 5.687 6.071 1.00 26.36 93 ASP A N 1
ATOM 2046 C CA . ASP B 1 96 ? -4.371 6.122 4.857 1.00 27.93 93 ASP A CA 1
ATOM 2047 C C . ASP B 1 96 ? -4.229 5.098 3.732 1.00 30.54 93 ASP A C 1
ATOM 2048 O O . ASP B 1 96 ? -5.145 4.913 2.918 1.00 26.19 93 ASP A O 1
ATOM 2053 N N . VAL B 1 97 ? -3.077 4.433 3.697 1.00 23.25 94 VAL A N 1
ATOM 2054 C CA . VAL B 1 97 ? -2.791 3.469 2.642 1.00 23.16 94 VAL A CA 1
ATOM 2055 C C . VAL B 1 97 ? -2.094 2.260 3.276 1.00 25.05 94 VAL A C 1
ATOM 2056 O O . VAL B 1 97 ? -1.286 2.408 4.193 1.00 23.65 94 VAL A O 1
ATOM 2060 N N . VAL B 1 98 ? -2.440 1.065 2.811 1.00 22.49 95 VAL A N 1
ATOM 2061 C CA . VAL B 1 98 ? -1.710 -0.136 3.184 1.00 20.83 95 VAL A CA 1
ATOM 2062 C C . VAL B 1 98 ? -1.171 -0.775 1.913 1.00 21.81 95 VAL A C 1
ATOM 2063 O O . VAL B 1 98 ? -1.914 -0.983 0.956 1.00 20.57 95 VAL A O 1
ATOM 2067 N N . LEU B 1 99 ? 0.123 -1.077 1.901 1.00 23.37 96 LEU A N 1
ATOM 2068 C CA . LEU B 1 99 ? 0.704 -1.834 0.814 1.00 17.64 96 LEU A CA 1
ATOM 2069 C C . LEU B 1 99 ? 0.619 -3.327 1.149 1.00 19.21 96 LEU A C 1
ATOM 2070 O O . LEU B 1 99 ? 1.215 -3.783 2.108 1.00 15.07 96 LEU A O 1
ATOM 2075 N N . LEU B 1 100 ? -0.153 -4.071 0.365 1.00 19.19 97 LEU A N 1
ATOM 2076 C CA . LEU B 1 100 ? -0.237 -5.517 0.506 1.00 17.27 97 LEU A CA 1
ATOM 2077 C C . LEU B 1 100 ? 0.889 -6.112 -0.348 1.00 18.17 97 LEU A C 1
ATOM 2078 O O . LEU B 1 100 ? 0.785 -6.150 -1.564 1.00 18.78 97 LEU A O 1
ATOM 2083 N N . CYS B 1 101 ? 1.967 -6.551 0.300 1.00 17.04 98 CYS A N 1
ATOM 2084 C CA . CYS B 1 101 ? 3.172 -6.974 -0.418 1.00 14.79 98 CYS A CA 1
ATOM 2085 C C . CYS B 1 101 ? 3.353 -8.492 -0.468 1.00 14.10 98 CYS A C 1
ATOM 2086 O O . CYS B 1 101 ? 3.222 -9.189 0.553 1.00 18.70 98 CYS A O 1
ATOM 2089 N N . PHE B 1 102 ? 3.717 -8.984 -1.650 1.00 15.16 99 PHE A N 1
ATOM 2090 C CA . PHE B 1 102 ? 4.197 -10.342 -1.815 1.00 16.38 99 PHE A CA 1
ATOM 2091 C C . PHE B 1 102 ? 5.442 -10.308 -2.722 1.00 16.35 99 PHE A C 1
ATOM 2092 O O . PHE B 1 102 ? 5.746 -9.272 -3.318 1.00 17.78 99 PHE A O 1
ATOM 2100 N N . ALA B 1 103 ? 6.154 -11.431 -2.822 1.00 17.07 100 ALA A N 1
ATOM 2101 C CA . ALA B 1 103 ? 7.326 -11.527 -3.703 1.00 13.15 100 ALA A CA 1
ATOM 2102 C C . ALA B 1 103 ? 6.900 -12.310 -4.922 1.00 16.15 100 ALA A C 1
ATOM 2103 O O . ALA B 1 103 ? 6.293 -13.370 -4.775 1.00 16.42 100 ALA A O 1
ATOM 2105 N N . VAL B 1 104 ? 7.198 -11.812 -6.123 1.00 18.98 101 VAL A N 1
ATOM 2106 C CA . VAL B 1 104 ? 6.716 -12.496 -7.335 1.00 15.78 101 VAL A CA 1
ATOM 2107 C C . VAL B 1 104 ? 7.290 -13.905 -7.505 1.00 19.12 101 VAL A C 1
ATOM 2108 O O . VAL B 1 104 ? 6.707 -14.730 -8.200 1.00 19.15 101 VAL A O 1
ATOM 2112 N N . ASN B 1 105 ? 8.409 -14.200 -6.849 1.00 14.28 102 ASN A N 1
ATOM 2113 C CA . ASN B 1 105 ? 8.983 -15.546 -6.951 1.00 18.02 102 ASN A CA 1
ATOM 2114 C C . ASN B 1 105 ? 8.577 -16.406 -5.755 1.00 22.50 102 ASN A C 1
ATOM 2115 O O . ASN B 1 105 ? 9.170 -17.447 -5.493 1.00 23.90 102 ASN A O 1
ATOM 2120 N N . ASN B 1 106 ? 7.566 -15.966 -5.017 1.00 23.26 103 ASN A N 1
ATOM 2121 C CA . ASN B 1 106 ? 7.123 -16.729 -3.858 1.00 19.96 103 ASN A CA 1
ATOM 2122 C C . ASN B 1 106 ? 5.607 -16.833 -3.852 1.00 24.29 103 ASN A C 1
ATOM 2123 O O . ASN B 1 106 ? 4.918 -15.936 -3.356 1.00 17.35 103 ASN A O 1
ATOM 2128 N N . ARG B 1 107 ? 5.083 -17.914 -4.431 1.00 21.36 104 ARG A N 1
ATOM 2129 C CA . ARG B 1 107 ? 3.627 -18.048 -4.615 1.00 23.09 104 ARG A CA 1
ATOM 2130 C C . ARG B 1 107 ? 2.879 -18.149 -3.286 1.00 19.70 104 ARG A C 1
ATOM 2131 O O . ARG B 1 107 ? 1.730 -17.734 -3.168 1.00 28.40 104 ARG A O 1
ATOM 2139 N N . THR B 1 108 ? 3.543 -18.708 -2.286 1.00 18.10 105 THR A N 1
ATOM 2140 C CA . THR B 1 108 ? 2.972 -18.770 -0.959 1.00 20.59 105 THR A CA 1
ATOM 2141 C C . THR B 1 108 ? 2.629 -17.362 -0.472 1.00 22.40 105 THR A C 1
ATOM 2142 O O . THR B 1 108 ? 1.515 -17.126 0.022 1.00 19.76 105 THR A O 1
ATOM 2146 N N . SER B 1 109 ? 3.568 -16.421 -0.634 1.00 19.73 106 SER A N 1
ATOM 2147 C CA . SER B 1 109 ? 3.323 -15.038 -0.206 1.00 17.95 106 SER A CA 1
ATOM 2148 C C . SER B 1 109 ? 2.175 -14.379 -0.969 1.00 15.19 106 SER A C 1
ATOM 2149 O O . SER B 1 109 ? 1.412 -13.613 -0.398 1.00 16.39 106 SER A O 1
ATOM 2152 N N . PHE B 1 110 ? 2.082 -14.643 -2.264 1.00 15.21 107 PHE A N 1
ATOM 2153 C CA . PHE B 1 110 ? 0.958 -14.165 -3.077 1.00 14.75 107 PHE A CA 1
ATOM 2154 C C . PHE B 1 110 ? -0.400 -14.700 -2.560 1.00 22.03 107 PHE A C 1
ATOM 2155 O O . PHE B 1 110 ? -1.348 -13.925 -2.359 1.00 20.63 107 PHE A O 1
ATOM 2163 N N . ASP B 1 111 ? -0.493 -16.016 -2.350 1.00 19.23 108 ASP A N 1
ATOM 2164 C CA . ASP B 1 111 ? -1.729 -16.637 -1.822 1.00 25.67 108 ASP A CA 1
ATOM 2165 C C . ASP B 1 111 ? -2.102 -16.072 -0.455 1.00 22.02 108 ASP A C 1
ATOM 2166 O O . ASP B 1 111 ? -3.283 -15.922 -0.120 1.00 19.38 108 ASP A O 1
ATOM 2171 N N . ASN B 1 112 ? -1.094 -15.762 0.355 1.00 17.77 109 ASN A N 1
ATOM 2172 C CA . ASN B 1 112 ? -1.370 -15.201 1.683 1.00 19.37 109 ASN A CA 1
ATOM 2173 C C . ASN B 1 112 ? -1.952 -13.790 1.680 1.00 18.71 109 ASN A C 1
ATOM 2174 O O . ASN B 1 112 ? -2.502 -13.341 2.681 1.00 18.26 109 ASN A O 1
ATOM 2179 N N . ILE B 1 113 ? -1.816 -13.080 0.570 1.00 16.48 110 ILE A N 1
ATOM 2180 C CA . ILE B 1 113 ? -2.468 -11.771 0.482 1.00 14.92 110 ILE A CA 1
ATOM 2181 C C . ILE B 1 113 ? -3.970 -11.946 0.698 1.00 21.11 110 ILE A C 1
ATOM 2182 O O . ILE B 1 113 ? -4.614 -11.169 1.406 1.00 18.39 110 ILE A O 1
ATOM 2187 N N . SER B 1 114 ? -4.525 -12.965 0.046 1.00 19.11 111 SER A N 1
ATOM 2188 C CA . SER B 1 114 ? -5.973 -13.230 0.088 1.00 17.99 111 SER A CA 1
ATOM 2189 C C . SER B 1 114 ? -6.400 -13.953 1.364 1.00 17.03 111 SER A C 1
ATOM 2190 O O . SER B 1 114 ? -7.469 -13.684 1.925 1.00 16.89 111 SER A O 1
ATOM 2193 N N . THR B 1 115 ? -5.577 -14.898 1.800 1.00 17.56 112 THR A N 1
ATOM 2194 C CA . THR B 1 115 ? -5.887 -15.703 2.969 1.00 16.21 112 THR A CA 1
ATOM 2195 C C . THR B 1 115 ? -5.705 -14.961 4.296 1.00 21.70 112 THR A C 1
ATOM 2196 O O . THR B 1 115 ? -6.461 -15.164 5.228 1.00 20.43 112 THR A O 1
ATOM 2200 N N . LYS B 1 116 ? -4.683 -14.117 4.384 1.00 18.53 113 LYS A N 1
ATOM 2201 C CA . LYS B 1 116 ? -4.322 -13.512 5.664 1.00 17.40 113 LYS A CA 1
ATOM 2202 C C . LYS B 1 116 ? -4.293 -11.983 5.654 1.00 20.88 113 LYS A C 1
ATOM 2203 O O . LYS B 1 116 ? -4.922 -11.327 6.498 1.00 17.52 113 LYS A O 1
ATOM 2209 N N . TRP B 1 117 ? -3.569 -11.392 4.712 1.00 16.35 114 TRP A N 1
ATOM 2210 C CA . TRP B 1 117 ? -3.262 -9.966 4.862 1.00 17.96 114 TRP A CA 1
ATOM 2211 C C . TRP B 1 117 ? -4.434 -9.012 4.549 1.00 19.25 114 TRP A C 1
ATOM 2212 O O . TRP B 1 117 ? -4.715 -8.101 5.326 1.00 20.63 114 TRP A O 1
ATOM 2223 N N . GLU B 1 118 ? -5.085 -9.202 3.407 1.00 15.85 115 GLU A N 1
ATOM 2224 C CA . GLU B 1 118 ? -6.261 -8.384 3.081 1.00 23.12 115 GLU A CA 1
ATOM 2225 C C . GLU B 1 118 ? -7.351 -8.512 4.165 1.00 20.29 115 GLU A C 1
ATOM 2226 O O . GLU B 1 118 ? -7.942 -7.515 4.567 1.00 18.19 115 GLU A O 1
ATOM 2232 N N . PRO B 1 119 ? -7.612 -9.735 4.659 1.00 17.45 116 PRO A N 1
ATOM 2233 C CA . PRO B 1 119 ? -8.617 -9.817 5.729 1.00 20.43 116 PRO A CA 1
ATOM 2234 C C . PRO B 1 119 ? -8.200 -9.092 7.011 1.00 19.67 116 PRO A C 1
ATOM 2235 O O . PRO B 1 119 ? -9.041 -8.492 7.675 1.00 20.11 116 PRO A O 1
ATOM 2239 N N . GLU B 1 120 ? -6.916 -9.151 7.352 1.00 18.87 117 GLU A N 1
ATOM 2240 C CA . GLU B 1 120 ? -6.420 -8.481 8.547 1.00 21.24 117 GLU A CA 1
ATOM 2241 C C . GLU B 1 120 ? -6.630 -6.975 8.416 1.00 20.97 117 GLU A C 1
ATOM 2242 O O . GLU B 1 120 ? -7.125 -6.312 9.335 1.00 25.22 117 GLU A O 1
ATOM 2248 N N . ILE B 1 121 ? -6.281 -6.434 7.254 1.00 20.12 118 ILE A N 1
ATOM 2249 C CA . ILE B 1 121 ? -6.470 -5.014 6.993 1.00 22.55 118 ILE A CA 1
ATOM 2250 C C . ILE B 1 121 ? -7.940 -4.642 7.032 1.00 22.24 118 ILE A C 1
ATOM 2251 O O . ILE B 1 121 ? -8.314 -3.633 7.635 1.00 24.96 118 ILE A O 1
ATOM 2256 N N . LYS B 1 122 ? -8.785 -5.442 6.389 1.00 21.88 119 LYS A N 1
ATOM 2257 C CA . LYS B 1 122 ? -10.213 -5.138 6.413 1.00 25.17 119 LYS A CA 1
ATOM 2258 C C . LYS B 1 122 ? -10.695 -5.139 7.864 1.00 25.44 119 LYS A C 1
ATOM 2259 O O . LYS B 1 122 ? -11.572 -4.373 8.230 1.00 25.73 119 LYS A O 1
ATOM 2265 N N . HIS B 1 123 ? -10.126 -5.995 8.704 1.00 23.68 120 HIS A N 1
ATOM 2266 C CA . HIS B 1 123 ? -10.547 -5.981 10.100 1.00 26.19 120 HIS A CA 1
ATOM 2267 C C . HIS B 1 123 ? -10.130 -4.714 10.837 1.00 30.37 120 HIS A C 1
ATOM 2268 O O . HIS B 1 123 ? -10.975 -4.040 11.418 1.00 25.47 120 HIS A O 1
ATOM 2275 N N . TYR B 1 124 ? -8.838 -4.385 10.808 1.00 21.91 121 TYR A N 1
ATOM 2276 C CA . TYR B 1 124 ? -8.304 -3.302 11.652 1.00 24.00 121 TYR A CA 1
ATOM 2277 C C . TYR B 1 124 ? -8.458 -1.894 11.083 1.00 26.25 121 TYR A C 1
ATOM 2278 O O . TYR B 1 124 ? -8.572 -0.932 11.830 1.00 28.24 121 TYR A O 1
ATOM 2287 N N . ILE B 1 125 ? -8.443 -1.764 9.762 1.00 23.00 122 ILE A N 1
ATOM 2288 C CA . ILE B 1 125 ? -8.414 -0.438 9.165 1.00 26.03 122 ILE A CA 1
ATOM 2289 C C . ILE B 1 125 ? -9.102 -0.434 7.814 1.00 29.65 122 ILE A C 1
ATOM 2290 O O . ILE B 1 125 ? -8.492 -0.192 6.767 1.00 26.90 122 ILE A O 1
ATOM 2295 N N . ASP B 1 126 ? -10.401 -0.698 7.846 1.00 29.07 123 ASP A N 1
ATOM 2296 C CA . ASP B 1 126 ? -11.170 -0.789 6.614 1.00 36.29 123 ASP A CA 1
ATOM 2297 C C . ASP B 1 126 ? -11.167 0.504 5.778 1.00 38.54 123 ASP A C 1
ATOM 2298 O O . ASP B 1 126 ? -11.396 0.474 4.564 1.00 38.99 123 ASP A O 1
ATOM 2303 N N . THR B 1 127 ? -10.887 1.630 6.420 1.00 30.63 124 THR A N 1
ATOM 2304 C CA . THR B 1 127 ? -10.942 2.922 5.726 1.00 34.72 124 THR A CA 1
ATOM 2305 C C . THR B 1 127 ? -9.684 3.236 4.919 1.00 38.39 124 THR A C 1
ATOM 2306 O O . THR B 1 127 ? -9.636 4.233 4.186 1.00 37.09 124 THR A O 1
ATOM 2310 N N . ALA B 1 128 ? -8.659 2.398 5.068 1.00 29.13 125 ALA A N 1
ATOM 2311 C CA . ALA B 1 128 ? -7.425 2.579 4.316 1.00 27.52 125 ALA A CA 1
ATOM 2312 C C . ALA B 1 128 ? -7.637 2.155 2.879 1.00 28.46 125 ALA A C 1
ATOM 2313 O O . ALA B 1 128 ? -8.372 1.205 2.615 1.00 30.88 125 ALA A O 1
ATOM 2315 N N . LYS B 1 129 ? -6.993 2.855 1.946 1.00 23.55 126 LYS A N 1
ATOM 2316 C CA . LYS B 1 129 ? -6.902 2.358 0.578 1.00 21.35 126 LYS A CA 1
ATOM 2317 C C . LYS B 1 129 ? -5.780 1.311 0.545 1.00 28.10 126 LYS A C 1
ATOM 2318 O O . LYS B 1 129 ? -4.793 1.459 1.242 1.00 27.71 126 LYS A O 1
ATOM 2324 N N . THR B 1 130 ? -5.923 0.278 -0.281 1.00 23.87 127 THR A N 1
ATOM 2325 C CA . THR B 1 130 ? -4.876 -0.739 -0.411 1.00 25.27 127 THR A CA 1
ATOM 2326 C C . THR B 1 130 ? -4.253 -0.688 -1.795 1.00 29.30 127 THR A C 1
ATOM 2327 O O . THR B 1 130 ? -4.939 -0.419 -2.788 1.00 27.11 127 THR A O 1
ATOM 2331 N N . VAL B 1 131 ? -2.943 -0.917 -1.842 1.00 21.34 128 VAL A N 1
ATOM 2332 C CA . VAL B 1 131 ? -2.212 -1.032 -3.089 1.00 20.18 128 VAL A CA 1
ATOM 2333 C C . VAL B 1 131 ? -1.540 -2.396 -3.064 1.00 22.34 128 VAL A C 1
ATOM 2334 O O . VAL B 1 131 ? -0.877 -2.728 -2.076 1.00 18.81 128 VAL A O 1
ATOM 2338 N N . LEU B 1 132 ? -1.734 -3.193 -4.116 1.00 19.37 129 LEU A N 1
ATOM 2339 C CA . LEU B 1 132 ? -1.106 -4.516 -4.177 1.00 19.32 129 LEU A CA 1
ATOM 2340 C C . LEU B 1 132 ? 0.279 -4.360 -4.780 1.00 21.46 129 LEU A C 1
ATOM 2341 O O . LEU B 1 132 ? 0.407 -3.798 -5.873 1.00 22.25 129 LEU A O 1
ATOM 2346 N N . VAL B 1 133 ? 1.318 -4.851 -4.093 1.00 20.11 130 VAL A N 1
ATOM 2347 C CA . VAL B 1 133 ? 2.685 -4.636 -4.554 1.00 20.00 130 VAL A CA 1
ATOM 2348 C C . VAL B 1 133 ? 3.442 -5.948 -4.771 1.00 18.72 130 VAL A C 1
ATOM 2349 O O . VAL B 1 133 ? 3.576 -6.742 -3.860 1.00 17.52 130 VAL A O 1
ATOM 2353 N N . GLY B 1 134 ? 3.927 -6.154 -5.991 1.00 17.28 131 GLY A N 1
ATOM 2354 C CA . GLY B 1 134 ? 4.606 -7.377 -6.361 1.00 15.49 131 GLY A CA 1
ATOM 2355 C C . GLY B 1 134 ? 6.083 -7.071 -6.260 1.00 19.79 131 GLY A C 1
ATOM 2356 O O . GLY B 1 134 ? 6.639 -6.414 -7.149 1.00 18.40 131 GLY A O 1
ATOM 2357 N N . LEU B 1 135 ? 6.704 -7.503 -5.168 1.00 17.32 132 LEU A N 1
ATOM 2358 C CA . LEU B 1 135 ? 8.124 -7.191 -4.922 1.00 14.37 132 LEU A CA 1
ATOM 2359 C C . LEU B 1 135 ? 9.098 -8.209 -5.550 1.00 15.26 132 LEU A C 1
ATOM 2360 O O . LEU B 1 135 ? 8.694 -9.269 -6.001 1.00 13.97 132 LEU A O 1
ATOM 2365 N N . LYS B 1 136 ? 10.384 -7.862 -5.558 1.00 13.25 133 LYS A N 1
ATOM 2366 C CA . LYS B 1 136 ? 11.426 -8.683 -6.172 1.00 12.97 133 LYS A CA 1
ATOM 2367 C C . LYS B 1 136 ? 11.141 -9.024 -7.633 1.00 18.04 133 LYS A C 1
ATOM 2368 O O . LYS B 1 136 ? 11.483 -10.116 -8.104 1.00 16.66 133 LYS A O 1
ATOM 2374 N N . VAL B 1 137 ? 10.568 -8.091 -8.374 1.00 15.27 134 VAL A N 1
ATOM 2375 C CA . VAL B 1 137 ? 10.225 -8.389 -9.759 1.00 16.91 134 VAL A CA 1
ATOM 2376 C C . VAL B 1 137 ? 11.468 -8.684 -10.635 1.00 17.80 134 VAL A C 1
ATOM 2377 O O . VAL B 1 137 ? 11.370 -9.350 -11.670 1.00 20.14 134 VAL A O 1
ATOM 2381 N N . ASP B 1 138 ? 12.632 -8.220 -10.208 1.00 18.50 135 ASP A N 1
ATOM 2382 C CA . ASP B 1 138 ? 13.878 -8.570 -10.881 1.00 22.89 135 ASP A CA 1
ATOM 2383 C C . ASP B 1 138 ? 14.102 -10.081 -10.942 1.00 20.46 135 ASP A C 1
ATOM 2384 O O . ASP B 1 138 ? 14.890 -10.560 -11.761 1.00 22.31 135 ASP A O 1
ATOM 2389 N N . LEU B 1 139 ? 13.413 -10.831 -10.078 1.00 15.29 136 LEU A N 1
ATOM 2390 C CA . LEU B 1 139 ? 13.617 -12.281 -9.970 1.00 18.15 136 LEU A CA 1
ATOM 2391 C C . LEU B 1 139 ? 12.732 -13.098 -10.895 1.00 22.47 136 LEU A C 1
ATOM 2392 O O . LEU B 1 139 ? 12.948 -14.289 -11.043 1.00 21.81 136 LEU A O 1
ATOM 2397 N N . ARG B 1 140 ? 11.723 -12.478 -11.499 1.00 20.31 137 ARG A N 1
ATOM 2398 C CA . ARG B 1 140 ? 10.815 -13.241 -12.366 1.00 15.86 137 ARG A CA 1
ATOM 2399 C C . ARG B 1 140 ? 11.502 -13.808 -13.599 1.00 20.95 137 ARG A C 1
ATOM 2400 O O . ARG B 1 140 ? 12.287 -13.118 -14.266 1.00 15.97 137 ARG A O 1
ATOM 2408 N N . LYS B 1 141 ? 11.205 -15.072 -13.888 1.00 18.13 138 LYS A N 1
ATOM 2409 C CA . LYS B 1 141 ? 11.788 -15.771 -15.037 1.00 23.58 138 LYS A CA 1
ATOM 2410 C C . LYS B 1 141 ? 10.785 -16.786 -15.544 1.00 28.05 138 LYS A C 1
ATOM 2411 O O . LYS B 1 141 ? 10.037 -17.355 -14.764 1.00 33.43 138 LYS A O 1
ATOM 2417 N N . ASP B 1 142 ? 10.781 -17.031 -16.849 1.00 25.04 139 ASP A N 1
ATOM 2418 C CA . ASP B 1 142 ? 9.931 -18.086 -17.399 1.00 34.81 139 ASP A CA 1
ATOM 2419 C C . ASP B 1 142 ? 10.399 -19.480 -16.954 1.00 36.06 139 ASP A C 1
ATOM 2420 O O . ASP B 1 142 ? 11.595 -19.724 -16.795 1.00 35.33 139 ASP A O 1
ATOM 2425 N N . GLY B 1 143 ? 9.460 -20.400 -16.781 1.00 42.93 140 GLY A N 1
ATOM 2426 C CA . GLY B 1 143 ? 9.833 -21.789 -16.584 1.00 47.50 140 GLY A CA 1
ATOM 2427 C C . GLY B 1 143 ? 9.735 -22.182 -15.133 1.00 48.40 140 GLY A C 1
ATOM 2428 O O . GLY B 1 143 ? 10.001 -23.318 -14.751 1.00 44.10 140 GLY A O 1
ATOM 2429 N N . SER B 1 144 ? 9.354 -21.220 -14.310 1.00 46.44 141 SER A N 1
ATOM 2430 C CA . SER B 1 144 ? 9.050 -21.517 -12.930 1.00 45.94 141 SER A CA 1
ATOM 2431 C C . SER B 1 144 ? 7.554 -21.233 -12.763 1.00 40.90 141 SER A C 1
ATOM 2432 O O . SER B 1 144 ? 6.810 -21.180 -13.754 1.00 44.64 141 SER A O 1
ATOM 2435 N N . ASP B 1 145 ? 7.107 -21.054 -11.530 1.00 31.73 142 ASP A N 1
ATOM 2436 C CA . ASP B 1 145 ? 5.707 -20.709 -11.292 1.00 34.86 142 ASP A CA 1
ATOM 2437 C C . ASP B 1 145 ? 5.591 -19.308 -10.681 1.00 26.53 142 ASP A C 1
ATOM 2438 O O . ASP B 1 145 ? 4.730 -19.070 -9.833 1.00 29.38 142 ASP A O 1
ATOM 2443 N N . ASP B 1 146 ? 6.473 -18.401 -11.119 1.00 23.70 143 ASP A N 1
ATOM 2444 C CA . ASP B 1 146 ? 6.509 -17.019 -10.639 1.00 24.06 143 ASP A CA 1
ATOM 2445 C C . ASP B 1 146 ? 5.164 -16.357 -10.923 1.00 22.12 143 ASP A C 1
ATOM 2446 O O . ASP B 1 146 ? 4.483 -16.716 -11.885 1.00 22.43 143 ASP A O 1
ATOM 2451 N N . VAL B 1 147 ? 4.781 -15.388 -10.095 1.00 21.21 144 VAL A N 1
ATOM 2452 C CA . VAL B 1 147 ? 3.503 -14.710 -10.277 1.00 20.33 144 VAL A CA 1
ATOM 2453 C C . VAL B 1 147 ? 3.611 -13.734 -11.467 1.00 24.58 144 VAL A C 1
ATOM 2454 O O . VAL B 1 147 ? 4.533 -12.902 -11.530 1.00 22.52 144 VAL A O 1
ATOM 2458 N N . THR B 1 148 ? 2.655 -13.803 -12.383 1.00 23.48 145 THR A N 1
ATOM 2459 C CA . THR B 1 148 ? 2.684 -12.941 -13.561 1.00 22.73 145 THR A CA 1
ATOM 2460 C C . THR B 1 148 ? 1.978 -11.616 -13.310 1.00 24.32 145 THR A C 1
ATOM 2461 O O . THR B 1 148 ? 1.216 -11.473 -12.347 1.00 21.62 145 THR A O 1
ATOM 2465 N N . LYS B 1 149 ? 2.215 -10.651 -14.191 1.00 24.40 146 LYS A N 1
ATOM 2466 C CA . LYS B 1 149 ? 1.582 -9.349 -14.043 1.00 27.14 146 LYS A CA 1
ATOM 2467 C C . LYS B 1 149 ? 0.061 -9.492 -14.168 1.00 25.68 146 LYS A C 1
ATOM 2468 O O . LYS B 1 149 ? -0.680 -8.802 -13.475 1.00 24.26 146 LYS A O 1
ATOM 2474 N N . GLN B 1 150 ? -0.397 -10.401 -15.031 1.00 24.83 147 GLN A N 1
ATOM 2475 C CA . GLN B 1 150 ? -1.836 -10.624 -15.185 1.00 30.39 147 GLN A CA 1
ATOM 2476 C C . GLN B 1 150 ? -2.467 -11.184 -13.916 1.00 28.89 147 GLN A C 1
ATOM 2477 O O . GLN B 1 150 ? -3.628 -10.894 -13.609 1.00 28.37 147 GLN A O 1
ATOM 2483 N N . GLU B 1 151 ? -1.722 -12.030 -13.207 1.00 21.66 148 GLU A N 1
ATOM 2484 C CA . GLU B 1 151 ? -2.204 -12.577 -11.943 1.00 26.06 148 GLU A CA 1
ATOM 2485 C C . GLU B 1 151 ? -2.335 -11.482 -10.891 1.00 29.83 148 GLU A C 1
ATOM 2486 O O . GLU B 1 151 ? -3.281 -11.487 -10.094 1.00 23.37 148 GLU A O 1
ATOM 2492 N N . GLY B 1 152 ? -1.366 -10.569 -10.867 1.00 25.26 149 GLY A N 1
ATOM 2493 C CA . GLY B 1 152 ? -1.396 -9.443 -9.944 1.00 26.57 149 GLY A CA 1
ATOM 2494 C C . GLY B 1 152 ? -2.547 -8.505 -10.263 1.00 25.09 149 GLY A C 1
ATOM 2495 O O . GLY B 1 152 ? -3.278 -8.066 -9.371 1.00 25.81 149 GLY A O 1
ATOM 2496 N N . ASP B 1 153 ? -2.719 -8.197 -11.542 1.00 20.55 150 ASP A N 1
ATOM 2497 C CA . ASP B 1 153 ? -3.849 -7.367 -11.973 1.00 25.08 150 ASP A CA 1
ATOM 2498 C C . ASP B 1 153 ? -5.205 -7.968 -11.607 1.00 30.06 150 ASP A C 1
ATOM 2499 O O . ASP B 1 153 ? -6.100 -7.259 -11.149 1.00 33.72 150 ASP A O 1
ATOM 2504 N N . ASP B 1 154 ? -5.362 -9.266 -11.830 1.00 25.55 151 ASP A N 1
ATOM 2505 C CA . ASP B 1 154 ? -6.598 -9.950 -11.456 1.00 30.31 151 ASP A CA 1
ATOM 2506 C C . ASP B 1 154 ? -6.844 -9.936 -9.931 1.00 31.67 151 ASP A C 1
ATOM 2507 O O . ASP B 1 154 ? -7.961 -9.676 -9.478 1.00 29.88 151 ASP A O 1
ATOM 2512 N N . LEU B 1 155 ? -5.811 -10.204 -9.138 1.00 25.95 152 LEU A N 1
ATOM 2513 C CA . LEU B 1 155 ? -5.986 -10.147 -7.689 1.00 27.41 152 LEU A CA 1
ATOM 2514 C C . LEU B 1 155 ? -6.376 -8.735 -7.240 1.00 31.64 152 LEU A C 1
ATOM 2515 O O . LEU B 1 155 ? -7.297 -8.561 -6.437 1.00 31.73 152 LEU A O 1
ATOM 2520 N N . CYS B 1 156 ? -5.688 -7.728 -7.764 1.00 26.52 153 CYS A N 1
ATOM 2521 C CA . CYS B 1 156 ? -6.035 -6.343 -7.461 1.00 26.15 153 CYS A CA 1
ATOM 2522 C C . CYS B 1 156 ? -7.509 -6.091 -7.738 1.00 31.61 153 CYS A C 1
ATOM 2523 O O . CYS B 1 156 ? -8.202 -5.454 -6.939 1.00 32.52 153 CYS A O 1
ATOM 2526 N N . GLN B 1 157 ? -7.988 -6.590 -8.870 1.00 28.98 154 GLN A N 1
ATOM 2527 C CA . GLN B 1 157 ? -9.407 -6.442 -9.206 1.00 36.95 154 GLN A CA 1
ATOM 2528 C C . GLN B 1 157 ? -10.317 -7.124 -8.177 1.00 38.59 154 GLN A C 1
ATOM 2529 O O . GLN B 1 157 ? -11.266 -6.508 -7.681 1.00 36.19 154 GLN A O 1
ATOM 2535 N N . LYS B 1 158 ? -10.042 -8.389 -7.861 1.00 34.84 155 LYS A N 1
ATOM 2536 C CA . LYS B 1 158 ? -10.889 -9.123 -6.919 1.00 39.55 155 LYS A CA 1
ATOM 2537 C C . LYS B 1 158 ? -10.933 -8.438 -5.567 1.00 38.36 155 LYS A C 1
ATOM 2538 O O . LYS B 1 158 ? -11.980 -8.403 -4.928 1.00 38.21 155 LYS A O 1
ATOM 2544 N N . LEU B 1 159 ? -9.800 -7.898 -5.123 1.00 25.49 156 LEU A N 1
ATOM 2545 C CA . LEU B 1 159 ? -9.719 -7.387 -3.755 1.00 30.40 156 LEU A CA 1
ATOM 2546 C C . LEU B 1 159 ? -10.104 -5.916 -3.655 1.00 31.90 156 LEU A C 1
ATOM 2547 O O . LEU B 1 159 ? -10.164 -5.370 -2.560 1.00 35.30 156 LEU A O 1
ATOM 2552 N N . GLY B 1 160 ? -10.353 -5.278 -4.795 1.00 31.25 157 GLY A N 1
ATOM 2553 C CA . GLY B 1 160 ? -10.647 -3.853 -4.818 1.00 34.42 157 GLY A CA 1
ATOM 2554 C C . GLY B 1 160 ? -9.470 -2.962 -4.426 1.00 36.53 157 GLY A C 1
ATOM 2555 O O . GLY B 1 160 ? -9.657 -1.864 -3.877 1.00 29.52 157 GLY A O 1
ATOM 2556 N N . CYS B 1 161 ? -8.247 -3.410 -4.698 1.00 22.38 158 CYS A N 1
ATOM 2557 C CA . CYS B 1 161 ? -7.097 -2.521 -4.483 1.00 29.32 158 CYS A CA 1
ATOM 2558 C C . CYS B 1 161 ? -7.151 -1.352 -5.489 1.00 32.06 158 CYS A C 1
ATOM 2559 O O . CYS B 1 161 ? -7.865 -1.438 -6.487 1.00 31.61 158 CYS A O 1
ATOM 2562 N N . VAL B 1 162 ? -6.415 -0.266 -5.238 1.00 29.97 159 VAL A N 1
ATOM 2563 C CA . VAL B 1 162 ? -6.448 0.875 -6.158 1.00 34.91 159 VAL A CA 1
ATOM 2564 C C . VAL B 1 162 ? -5.550 0.629 -7.363 1.00 32.44 159 VAL A C 1
ATOM 2565 O O . VAL B 1 162 ? -5.726 1.236 -8.411 1.00 29.64 159 VAL A O 1
ATOM 2569 N N . ALA B 1 163 ? -4.598 -0.281 -7.210 1.00 29.93 160 ALA A N 1
ATOM 2570 C CA . ALA B 1 163 ? -3.669 -0.592 -8.285 1.00 30.22 160 ALA A CA 1
ATOM 2571 C C . ALA B 1 163 ? -2.791 -1.784 -7.910 1.00 23.38 160 ALA A C 1
ATOM 2572 O O . ALA B 1 163 ? -2.604 -2.092 -6.732 1.00 22.88 160 ALA A O 1
ATOM 2574 N N . TYR B 1 164 ? -2.270 -2.462 -8.923 1.00 26.45 161 TYR A N 1
ATOM 2575 C CA . TYR B 1 164 ? -1.204 -3.447 -8.723 1.00 23.16 161 TYR A CA 1
ATOM 2576 C C . TYR B 1 164 ? 0.072 -2.886 -9.338 1.00 23.25 161 TYR A C 1
ATOM 2577 O O . TYR B 1 164 ? 0.103 -2.551 -10.523 1.00 25.39 161 TYR A O 1
ATOM 2586 N N . ILE B 1 165 ? 1.119 -2.786 -8.532 1.00 21.22 162 ILE A N 1
ATOM 2587 C CA . ILE B 1 165 ? 2.386 -2.217 -8.986 1.00 24.29 162 ILE A CA 1
ATOM 2588 C C . ILE B 1 165 ? 3.530 -3.190 -8.719 1.00 23.18 162 ILE A C 1
ATOM 2589 O O . ILE B 1 165 ? 3.604 -3.768 -7.638 1.00 24.25 162 ILE A O 1
ATOM 2594 N N . GLU B 1 166 ? 4.412 -3.375 -9.696 1.00 17.62 163 GLU A N 1
ATOM 2595 C CA . GLU B 1 166 ? 5.531 -4.303 -9.521 1.00 21.32 163 GLU A CA 1
ATOM 2596 C C . GLU B 1 166 ? 6.802 -3.502 -9.242 1.00 22.37 163 GLU A C 1
ATOM 2597 O O . GLU B 1 166 ? 6.992 -2.420 -9.798 1.00 24.16 163 GLU A O 1
ATOM 2603 N N . ALA B 1 167 ? 7.668 -4.017 -8.381 1.00 19.39 164 ALA A N 1
ATOM 2604 C CA . ALA B 1 167 ? 8.835 -3.234 -7.961 1.00 20.90 164 ALA A CA 1
ATOM 2605 C C . ALA B 1 167 ? 10.018 -4.131 -7.652 1.00 15.60 164 ALA A C 1
ATOM 2606 O O . ALA B 1 167 ? 9.849 -5.307 -7.361 1.00 17.39 164 ALA A O 1
ATOM 2608 N N . SER B 1 168 ? 11.220 -3.566 -7.757 1.00 17.01 165 SER A N 1
ATOM 2609 C CA . SER B 1 168 ? 12.432 -4.244 -7.304 1.00 18.55 165 SER A CA 1
ATOM 2610 C C . SER B 1 168 ? 13.277 -3.224 -6.541 1.00 19.88 165 SER A C 1
ATOM 2611 O O . SER B 1 168 ? 13.749 -2.234 -7.110 1.00 20.89 165 SER A O 1
ATOM 2614 N N . SER B 1 169 ? 13.449 -3.464 -5.248 1.00 19.52 166 SER A N 1
ATOM 2615 C CA . SER B 1 169 ? 14.346 -2.644 -4.436 1.00 23.11 166 SER A CA 1
ATOM 2616 C C . SER B 1 169 ? 15.785 -2.750 -4.912 1.00 23.16 166 SER A C 1
ATOM 2617 O O . SER B 1 169 ? 16.536 -1.787 -4.855 1.00 23.84 166 SER A O 1
ATOM 2620 N N . VAL B 1 170 ? 16.179 -3.940 -5.333 1.00 18.00 167 VAL A N 1
ATOM 2621 C CA . VAL B 1 170 ? 17.571 -4.183 -5.731 1.00 17.48 167 VAL A CA 1
ATOM 2622 C C . VAL B 1 170 ? 17.875 -3.484 -7.069 1.00 24.89 167 VAL A C 1
ATOM 2623 O O . VAL B 1 170 ? 18.882 -2.765 -7.209 1.00 21.91 167 VAL A O 1
ATOM 2627 N N . ALA B 1 171 ? 16.972 -3.652 -8.032 1.00 22.36 168 ALA A N 1
ATOM 2628 C CA . ALA B 1 171 ? 17.163 -3.097 -9.375 1.00 21.60 168 ALA A CA 1
ATOM 2629 C C . ALA B 1 171 ? 16.689 -1.661 -9.552 1.00 22.72 168 ALA A C 1
ATOM 2630 O O . ALA B 1 171 ? 16.924 -1.062 -10.607 1.00 21.77 168 ALA A O 1
ATOM 2632 N N . LYS B 1 172 ? 16.017 -1.127 -8.531 1.00 19.16 169 LYS A N 1
ATOM 2633 C CA . LYS B 1 172 ? 15.375 0.195 -8.559 1.00 23.68 169 LYS A CA 1
ATOM 2634 C C . LYS B 1 172 ? 14.349 0.291 -9.671 1.00 24.92 169 LYS A C 1
ATOM 2635 O O . LYS B 1 172 ? 14.485 1.105 -10.576 1.00 32.22 169 LYS A O 1
ATOM 2641 N N . ILE B 1 173 ? 13.354 -0.581 -9.621 1.00 22.27 170 ILE A N 1
ATOM 2642 C CA . ILE B 1 173 ? 12.269 -0.559 -10.590 1.00 25.33 170 ILE A CA 1
ATOM 2643 C C . ILE B 1 173 ? 11.012 -0.258 -9.800 1.00 19.76 170 ILE A C 1
ATOM 2644 O O . ILE B 1 173 ? 10.768 -0.894 -8.805 1.00 20.97 170 ILE A O 1
ATOM 2649 N N . GLY B 1 174 ? 10.231 0.728 -10.223 1.00 20.53 171 GLY A N 1
ATOM 2650 C CA . GLY B 1 174 ? 8.899 0.916 -9.687 1.00 21.97 171 GLY A CA 1
ATOM 2651 C C . GLY B 1 174 ? 8.791 1.465 -8.267 1.00 24.84 171 GLY A C 1
ATOM 2652 O O . GLY B 1 174 ? 7.686 1.574 -7.742 1.00 24.67 171 GLY A O 1
ATOM 2653 N N . LEU B 1 175 ? 9.916 1.821 -7.646 1.00 26.39 172 LEU A N 1
ATOM 2654 C CA . LEU B 1 175 ? 9.886 2.277 -6.251 1.00 28.07 172 LEU A CA 1
ATOM 2655 C C . LEU B 1 175 ? 9.093 3.572 -6.092 1.00 29.87 172 LEU A C 1
ATOM 2656 O O . LEU B 1 175 ? 8.237 3.679 -5.225 1.00 30.93 172 LEU A O 1
ATOM 2661 N N . ASN B 1 176 ? 9.361 4.557 -6.939 1.00 33.09 173 ASN A N 1
ATOM 2662 C CA . ASN B 1 176 ? 8.607 5.803 -6.877 1.00 33.27 173 ASN A CA 1
ATOM 2663 C C . ASN B 1 176 ? 7.149 5.598 -7.257 1.00 34.16 173 ASN A C 1
ATOM 2664 O O . ASN B 1 176 ? 6.271 6.235 -6.690 1.00 30.42 173 ASN A O 1
ATOM 2669 N N . GLU B 1 177 ? 6.900 4.706 -8.217 1.00 28.08 174 GLU A N 1
ATOM 2670 C CA . GLU B 1 177 ? 5.544 4.437 -8.675 1.00 27.67 174 GLU A CA 1
ATOM 2671 C C . GLU B 1 177 ? 4.674 3.956 -7.526 1.00 23.73 174 GLU A C 1
ATOM 2672 O O . GLU B 1 177 ? 3.532 4.394 -7.387 1.00 26.76 174 GLU A O 1
ATOM 2678 N N . VAL B 1 178 ? 5.213 3.043 -6.717 1.00 26.10 175 VAL A N 1
ATOM 2679 C CA . VAL B 1 178 ? 4.494 2.547 -5.539 1.00 25.06 175 VAL A CA 1
ATOM 2680 C C . VAL B 1 178 ? 4.030 3.717 -4.672 1.00 30.94 175 VAL A C 1
ATOM 2681 O O . VAL B 1 178 ? 2.865 3.793 -4.275 1.00 28.48 175 VAL A O 1
ATOM 2685 N N . PHE B 1 179 ? 4.942 4.640 -4.380 1.00 28.64 176 PHE A N 1
ATOM 2686 C CA . PHE B 1 179 ? 4.623 5.681 -3.414 1.00 29.94 176 PHE A CA 1
ATOM 2687 C C . PHE B 1 179 ? 3.912 6.868 -4.060 1.00 32.59 176 PHE A C 1
ATOM 2688 O O . PHE B 1 179 ? 3.143 7.560 -3.403 1.00 33.76 176 PHE A O 1
ATOM 2696 N N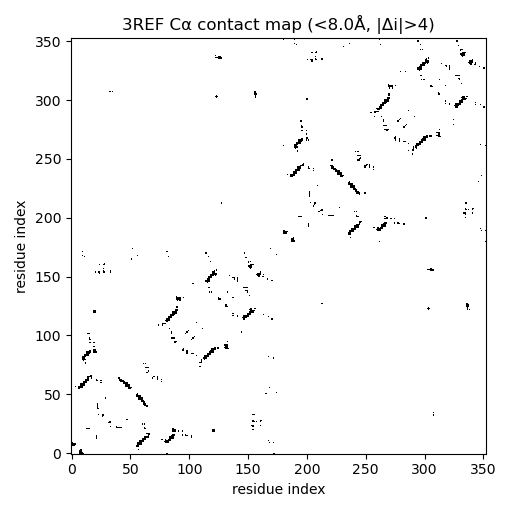 . GLU B 1 180 ? 4.137 7.072 -5.356 1.00 30.70 177 GLU A N 1
ATOM 2697 C CA . GLU B 1 180 ? 3.389 8.076 -6.103 1.00 33.50 177 GLU A CA 1
ATOM 2698 C C . GLU B 1 180 ? 1.934 7.678 -6.232 1.00 34.78 177 GLU A C 1
ATOM 2699 O O . GLU B 1 180 ? 1.047 8.525 -6.127 1.00 32.81 177 GLU A O 1
ATOM 2705 N N . LYS B 1 181 ? 1.679 6.393 -6.452 1.00 32.36 178 LYS A N 1
ATOM 2706 C CA . LYS B 1 181 ? 0.296 5.930 -6.516 1.00 34.12 178 LYS A CA 1
ATOM 2707 C C . LYS B 1 181 ? -0.378 6.004 -5.149 1.00 27.93 178 LYS A C 1
ATOM 2708 O O . LYS B 1 181 ? -1.568 6.317 -5.054 1.00 31.91 178 LYS A O 1
ATOM 2714 N N . SER B 1 182 ? 0.382 5.705 -4.095 1.00 27.15 179 SER A N 1
ATOM 2715 C CA . SER B 1 182 ? -0.101 5.882 -2.725 1.00 31.22 179 SER A CA 1
ATOM 2716 C C . SER B 1 182 ? -0.590 7.326 -2.510 1.00 35.40 179 SER A C 1
ATOM 2717 O O . SER B 1 182 ? -1.715 7.554 -2.064 1.00 29.22 179 SER A O 1
ATOM 2720 N N . VAL B 1 183 ? 0.250 8.296 -2.857 1.00 34.94 180 VAL A N 1
ATOM 2721 C CA . VAL B 1 183 ? -0.120 9.699 -2.709 1.00 36.06 180 VAL A CA 1
ATOM 2722 C C . VAL 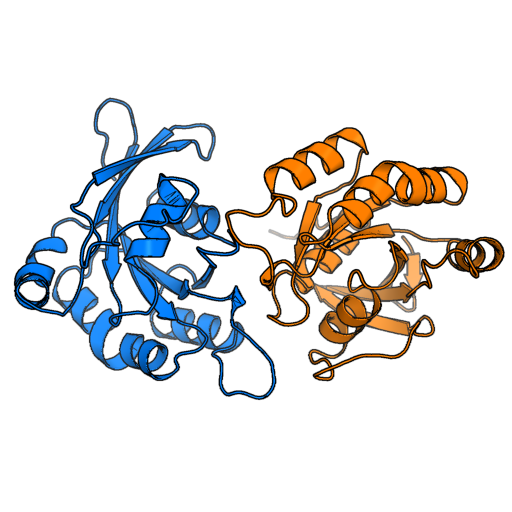B 1 183 ? -1.330 10.026 -3.567 1.00 37.69 180 VAL A C 1
ATOM 2723 O O . VAL B 1 183 ? -2.236 10.735 -3.132 1.00 45.39 180 VAL A O 1
ATOM 2727 N N . ASP B 1 184 ? -1.339 9.511 -4.793 1.00 36.22 181 ASP A N 1
ATOM 2728 C CA . ASP B 1 184 ? -2.409 9.799 -5.740 1.00 40.86 181 ASP A CA 1
ATOM 2729 C C . ASP B 1 184 ? -3.788 9.379 -5.242 1.00 41.47 181 ASP A C 1
ATOM 2730 O O . ASP B 1 184 ? -4.773 10.092 -5.454 1.00 40.80 181 ASP A O 1
ATOM 2735 N N . CYS B 1 185 ? -3.867 8.222 -4.591 1.00 40.23 182 CYS A N 1
ATOM 2736 C CA . CYS B 1 185 ? -5.174 7.685 -4.217 1.00 45.10 182 CYS A CA 1
ATOM 2737 C C . CYS B 1 185 ? -5.742 8.395 -2.988 1.00 44.16 182 CYS A C 1
ATOM 2738 O O . CYS B 1 185 ? -6.905 8.203 -2.629 1.00 46.15 182 CYS A O 1
ATOM 2741 N N . ILE B 1 186 ? -4.918 9.219 -2.349 1.00 42.81 183 ILE A N 1
ATOM 2742 C CA . ILE B 1 186 ? -5.386 10.022 -1.223 1.00 43.47 183 ILE A CA 1
ATOM 2743 C C . ILE B 1 186 ? -5.606 11.485 -1.618 1.00 49.16 183 ILE A C 1
ATOM 2744 O O . ILE B 1 186 ? -6.515 12.139 -1.109 1.00 54.16 183 ILE A O 1
ATOM 2749 N N . PHE B 1 187 ? -4.772 11.983 -2.527 1.00 47.52 184 PHE A N 1
ATOM 2750 C 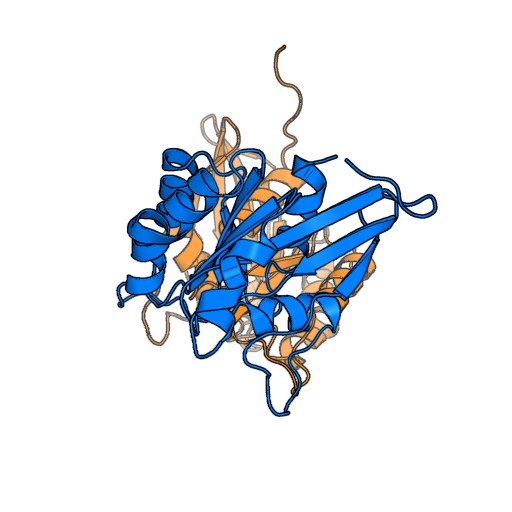CA . PHE B 1 187 ? -4.829 13.368 -3.002 1.00 48.31 184 PHE A CA 1
ATOM 2751 C C . PHE B 1 187 ? -4.990 13.416 -4.523 1.00 51.93 184 PHE A C 1
ATOM 2752 O O . PHE B 1 187 ? -6.078 13.665 -5.040 1.00 59.75 184 PHE A O 1
#

Secondary structure (DSSP, 8-state):
-EESSSSEEEEEEEE-STTSSHHHHHHHHHHSS--SSPPPSSPPPEEEEEE-SSSEEEEEEE---SSTHHHHHHHHH-TT-SEEEEEEETT-HHHHHHIIIIIHHHHHHH-TTSEEEEEEE-GGG--BTB-PPPHHHHHHHHHHHT-S-EEE-BTTTTBSHHHHHHHHHHHH-/-EEETTEEEEEEEEE-STTSSHHHHHHHHHHS---SS---S-PPPEEEEEEETTEEEEEEEE----SGGGTTTGGGGGTT-SEEEEEEETT-HHHHHHIIIIIHHHHHHH-TTSEEEEEEE-GGG--TTS-PPPHHHHHHHHHHHT-S-EEE-BTTTTBSHHHHHHHHHHTTS-------

Nearest PDB structures (foldseek):
  3reg-assembly1_A  TM=9.716E-01  e=2.026E-32  Entamoeba histolytica
  7u2p-assembly1_B  TM=9.397E-01  e=3.492E-21  Homo sapiens
  2atx-assembly1_A  TM=9.354E-01  e=8.999E-21  Homo sapiens
  4xsh-assembly1_A  TM=9.557E-01  e=2.802E-20  Homo sapiens
  8fpw-assembly1_A  TM=9.172E-01  e=1.588E-20  Homo sapiens

CATH classification: 3.40.50.300

Organism: Entamoeba histolytica (strain ATCC 30459 / HM-1:IMSS / ABRM) (NCBI:txid294381)

Foldseek 3Di:
DDADPNAAEFEEEEEFAPPQQQVLLVCCLQVNDDDPPDDDQFDAWDWGWDCDDHGTYIYTYGYFHHDPVCPPPRLVSVPRHQEYEQEGEQQDVVRVVCSVVPVLVVCCVRPVNHAYEYEHEPPVPDDPDDCGHDPVNQQVVCVVSVHPYYFYAYSHVGPRSVVRVVSSCCVVDPDDDDDD/DDADPNAAEAEEEEDFAPPQQQQLLVCCLQVVADDPDDRDSWDDWDWGWDCPPNGIYIYTYGYAYCDDCRVVCVLVSLPPHQEYEQEGEQQDVVRVVCSVVPVLVSCCVRPVNHAYEYEHEPPVPDDPPHNGHDPVNQQVVCVVSVHPYYFYAYSHVGPCSVVVVNVSVVVVD

GO terms:
  GO:0000287 magnesium ion binding (F, IDA)
  GO:0005525 GTP binding (F, IDA)
  GO:0045335 phagocytic vesicle (C, IDA)
  GO:0001891 phagocytic cup (C, IDA)
  GO:0044650 adhesion of symbiont to host cell (P, IMP)
  GO:1905161 protein localization to phagocytic vesicle (P, IMP)
  GO:0050766 positive regulation of phagocytosis (P, IMP)
  GO:0005515 protein binding (F, IPI)

B-factor: mean 34.71, std 19.76, range [12.11, 143.5]

Sequence (353 aa):
GKIENGKKALKIVVVGDGAVGKTCLLLAFSKGEIPTAYVPTVFENFSHVMKYKNEEFILHLWDTAGQEEYDRLRPLSYADSDVVLLCFAVNNRTSFDNISTKWEPEIKHYIDTAKTVLVGLKVDLRKDGSDDVTKQEGDDLCQKLGCVAYIEASSVAKIGLNEVFEKSVDCIFSNKPVPKGKIENGKKALKIVVVGDGAVGKTCLLLAFSKGEIPTAYVPTVFENFSHVMKYKNEEFILHLWDTAGQEEYDRLRPLSYADSDVVLLCFAVNNRTSFDNISTKWEPEIKHYIDTAKTVLVGLKVDLRKDGSDDVTKQEGDDLCQKLGCVAYIEASSVAKIGLNEVFEKSVDCIF